Protein AF-A0A2P5DQV6-F1 (afdb_monomer_lite)

Radius of gyration: 98.95 Å; chains: 1; bounding box: 176×85×284 Å

Structure (mmCIF, N/CA/C/O backbone):
data_AF-A0A2P5DQV6-F1
#
_entry.id   AF-A0A2P5DQV6-F1
#
loop_
_atom_site.group_PDB
_atom_site.id
_atom_site.type_symbol
_atom_site.label_atom_id
_atom_site.label_alt_id
_atom_site.label_comp_id
_atom_site.label_asym_id
_atom_site.label_entity_id
_atom_site.label_seq_id
_atom_site.pdbx_PDB_ins_code
_atom_site.Cartn_x
_atom_site.Cartn_y
_atom_site.Cartn_z
_atom_site.occupancy
_atom_site.B_iso_or_equiv
_atom_site.auth_seq_id
_atom_site.auth_comp_id
_atom_site.auth_asym_id
_atom_site.auth_atom_id
_atom_site.pdbx_PDB_model_num
ATOM 1 N N . MET A 1 1 ? -81.898 -39.768 177.567 1.00 54.09 1 MET A N 1
ATOM 2 C CA . MET A 1 1 ? -80.831 -40.270 176.664 1.00 54.09 1 MET A CA 1
ATOM 3 C C . MET A 1 1 ? -81.339 -40.857 175.323 1.00 54.09 1 MET A C 1
ATOM 5 O O . MET A 1 1 ? -80.525 -41.416 174.602 1.00 54.09 1 MET A O 1
ATOM 9 N N . SER A 1 2 ? -82.621 -40.711 174.921 1.00 55.59 2 SER A N 1
ATOM 10 C CA . SER A 1 2 ? -83.154 -41.306 173.663 1.00 55.59 2 SER A CA 1
ATOM 11 C C . SER A 1 2 ? -83.380 -40.315 172.503 1.00 55.59 2 SER A C 1
ATOM 13 O O . SER A 1 2 ? -83.378 -40.727 171.351 1.00 55.59 2 SER A O 1
ATOM 15 N N . ALA A 1 3 ? -83.528 -39.011 172.768 1.00 55.94 3 ALA A N 1
ATOM 16 C CA . ALA A 1 3 ? -83.885 -38.017 171.741 1.00 55.94 3 ALA A CA 1
ATOM 17 C C . ALA A 1 3 ? -82.698 -37.491 170.901 1.00 55.94 3 ALA A C 1
ATOM 19 O O . ALA A 1 3 ? -82.895 -36.932 169.831 1.00 55.94 3 ALA A O 1
ATOM 20 N N . ILE A 1 4 ? -81.455 -37.688 171.355 1.00 58.31 4 ILE A N 1
ATOM 21 C CA . ILE A 1 4 ? -80.253 -37.166 170.673 1.00 58.31 4 ILE A CA 1
ATOM 22 C C . ILE A 1 4 ? -79.810 -38.090 169.520 1.00 58.31 4 ILE A C 1
ATOM 24 O O . ILE A 1 4 ? -79.169 -37.645 168.571 1.00 58.31 4 ILE A O 1
ATOM 28 N N . ARG A 1 5 ? -80.189 -39.377 169.554 1.00 57.66 5 ARG A N 1
ATOM 29 C CA . ARG A 1 5 ? -79.789 -40.366 168.539 1.00 57.66 5 ARG A CA 1
ATOM 30 C C . ARG A 1 5 ? -80.621 -40.291 167.246 1.00 57.66 5 ARG A C 1
ATOM 32 O O . ARG A 1 5 ? -80.075 -40.574 166.187 1.00 57.66 5 ARG A O 1
ATOM 39 N N . SER A 1 6 ? -81.890 -39.870 167.303 1.00 60.09 6 SER A N 1
ATOM 40 C CA . SER A 1 6 ? -82.750 -39.750 166.109 1.00 60.09 6 SER A CA 1
ATOM 41 C C . SER A 1 6 ? -82.387 -38.544 165.236 1.00 60.09 6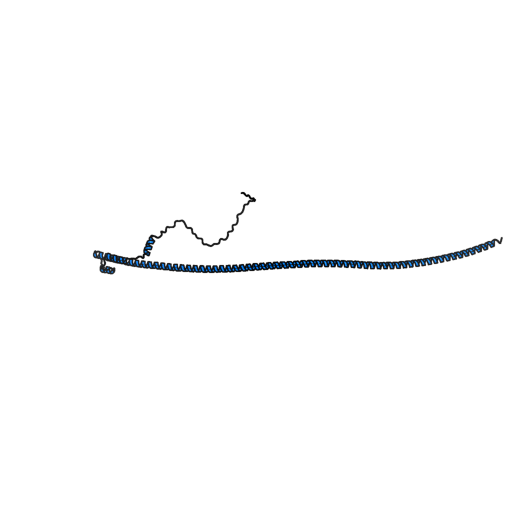 SER A C 1
ATOM 43 O O . SER A 1 6 ? -82.292 -38.677 164.021 1.00 60.09 6 SER A O 1
ATOM 45 N N . PHE A 1 7 ? -82.066 -37.398 165.847 1.00 61.44 7 PHE A N 1
ATOM 46 C CA . PHE A 1 7 ? -81.713 -36.170 165.121 1.00 61.44 7 PHE A CA 1
ATOM 47 C C . PHE A 1 7 ? -80.450 -36.322 164.254 1.00 61.44 7 PHE A C 1
ATOM 49 O O . 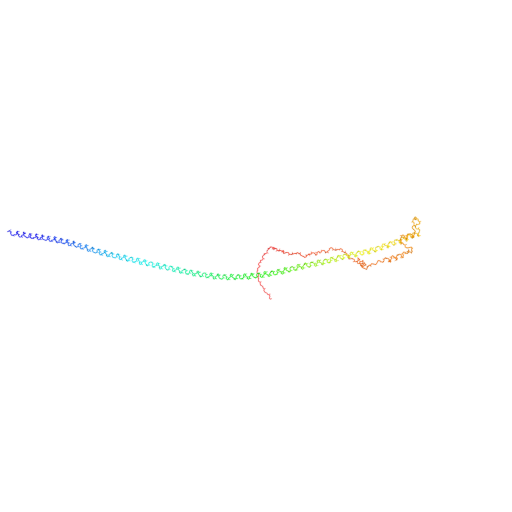PHE A 1 7 ? -80.350 -35.750 163.169 1.00 61.44 7 PHE A O 1
ATOM 56 N N . HIS A 1 8 ? -79.483 -37.127 164.707 1.00 60.88 8 HIS A N 1
ATOM 57 C CA . HIS A 1 8 ? -78.262 -37.386 163.943 1.00 60.88 8 HIS A CA 1
ATOM 58 C C . HIS A 1 8 ? -78.480 -38.330 162.751 1.00 60.88 8 HIS A C 1
ATOM 60 O O . HIS A 1 8 ? -77.802 -38.173 161.738 1.00 60.88 8 HIS A O 1
ATOM 66 N N . SER A 1 9 ? -79.428 -39.267 162.837 1.00 64.69 9 SER A N 1
ATOM 67 C CA . SER A 1 9 ? -79.711 -40.223 161.758 1.00 64.69 9 SER A CA 1
ATOM 68 C C . SER A 1 9 ? -80.375 -39.551 160.553 1.00 64.69 9 SER A C 1
ATOM 70 O O . SER A 1 9 ? -79.949 -39.765 159.418 1.00 64.69 9 SER A O 1
ATOM 72 N N . ASP A 1 10 ? -81.362 -38.684 160.789 1.00 65.56 10 ASP A N 1
ATOM 73 C CA . ASP A 1 10 ? -82.065 -37.979 159.707 1.00 65.56 10 ASP A CA 1
ATOM 74 C C . ASP A 1 10 ? -81.155 -36.969 158.997 1.00 65.56 10 ASP A C 1
ATOM 76 O O . ASP A 1 10 ? -81.182 -36.840 157.772 1.00 65.56 10 ASP A O 1
ATOM 80 N N . ARG A 1 11 ? -80.263 -36.310 159.749 1.00 69.88 11 ARG A N 1
ATOM 81 C CA . ARG A 1 11 ? -79.308 -35.347 159.187 1.00 69.88 11 ARG A CA 1
ATOM 82 C C . ARG A 1 11 ? -78.240 -36.003 158.310 1.00 69.88 11 ARG A C 1
ATOM 84 O O . ARG A 1 11 ? -77.847 -35.421 157.304 1.00 69.88 11 ARG A O 1
ATOM 91 N N . VAL A 1 12 ? -77.782 -37.207 158.657 1.00 71.31 12 VAL A N 1
ATOM 92 C CA . VAL A 1 12 ? -76.838 -37.967 157.817 1.00 71.31 12 VAL A CA 1
ATOM 93 C C . VAL A 1 12 ? -77.524 -38.473 156.547 1.00 71.31 12 VAL A C 1
ATOM 95 O O . VAL A 1 12 ? -76.935 -38.397 155.472 1.00 71.31 12 VAL A O 1
ATOM 98 N N . LYS A 1 13 ? -78.782 -38.920 156.638 1.00 71.00 13 LYS A N 1
ATOM 99 C CA . LYS A 1 13 ? -79.544 -39.381 155.471 1.00 71.00 13 LYS A CA 1
ATOM 100 C C . LYS A 1 13 ? -79.795 -38.255 154.459 1.00 71.00 13 LYS A C 1
ATOM 102 O O . LYS A 1 13 ? -79.533 -38.447 153.275 1.00 71.00 13 LYS A O 1
ATOM 107 N N . GLY A 1 14 ? -80.186 -37.068 154.933 1.00 70.00 14 GLY A N 1
ATOM 108 C CA . GLY A 1 14 ? -80.365 -35.890 154.075 1.00 70.00 14 GLY A CA 1
ATOM 109 C C . GLY A 1 14 ? -79.073 -35.441 153.381 1.00 70.00 14 GLY A C 1
ATOM 110 O O . GLY A 1 14 ? -79.096 -35.099 152.202 1.00 70.00 14 GLY A O 1
ATOM 111 N N . LEU A 1 15 ? -77.926 -35.524 154.067 1.00 74.31 15 LEU A N 1
ATOM 112 C CA . LEU A 1 15 ? -76.625 -35.212 153.461 1.00 74.31 15 LEU A CA 1
ATOM 113 C C . LEU A 1 15 ? -76.217 -36.218 152.373 1.00 74.31 15 LEU A C 1
ATOM 115 O O . LEU A 1 15 ? -75.593 -35.816 151.397 1.00 74.31 15 LEU A O 1
ATOM 119 N N . ILE A 1 16 ? -76.569 -37.501 152.508 1.00 73.94 16 ILE A N 1
ATOM 120 C CA . ILE A 1 16 ? -76.280 -38.529 151.493 1.00 73.94 16 ILE A CA 1
ATOM 121 C C . ILE A 1 16 ? -77.154 -38.337 150.248 1.00 73.94 16 ILE A C 1
ATOM 123 O O . ILE A 1 16 ? -76.653 -38.440 149.130 1.00 73.94 16 ILE A O 1
ATOM 127 N N . GLU A 1 17 ? -78.441 -38.029 150.415 1.00 74.12 17 GLU A N 1
ATOM 128 C CA . GLU A 1 17 ? -79.334 -37.720 149.290 1.00 74.12 17 GLU A CA 1
ATOM 129 C C . GLU A 1 17 ? -78.901 -36.441 148.562 1.00 74.12 17 GLU A C 1
ATOM 131 O O . GLU A 1 17 ? -78.857 -36.419 147.329 1.00 74.12 17 GLU A O 1
ATOM 136 N N . GLU A 1 18 ? -78.480 -35.408 149.299 1.00 75.12 18 GLU A N 1
ATOM 137 C CA . GLU A 1 18 ? -77.922 -34.196 148.701 1.00 75.12 18 GLU A CA 1
ATOM 138 C C . GLU A 1 18 ? -76.610 -34.483 147.958 1.00 75.12 18 GLU A C 1
ATOM 140 O O . GLU A 1 18 ? -76.450 -34.041 146.818 1.00 75.12 18 GLU A O 1
ATOM 145 N N . LEU A 1 19 ? -75.704 -35.280 148.538 1.00 78.62 19 LEU A N 1
ATOM 146 C CA . LEU A 1 19 ? -74.470 -35.693 147.869 1.00 78.62 19 LEU A CA 1
ATOM 147 C C . LEU A 1 19 ? -74.774 -36.456 146.572 1.00 78.62 19 LEU A C 1
ATOM 149 O O . LEU A 1 19 ? -74.238 -36.105 145.529 1.00 78.62 19 LEU A O 1
ATOM 153 N N . ASN A 1 20 ? -75.690 -37.428 146.603 1.00 75.94 20 ASN A N 1
ATOM 154 C CA . ASN A 1 20 ? -76.076 -38.214 145.428 1.00 75.94 20 ASN A CA 1
ATOM 155 C C . ASN A 1 20 ? -76.735 -37.353 144.340 1.00 75.94 20 ASN A C 1
ATOM 157 O O . ASN A 1 20 ? -76.445 -37.533 143.157 1.00 75.94 20 ASN A O 1
ATOM 161 N N . SER A 1 21 ? -77.571 -36.378 144.714 1.00 78.06 21 SER A N 1
ATOM 162 C CA . SER A 1 21 ? -78.153 -35.428 143.756 1.00 78.06 21 SER A CA 1
ATOM 163 C C . SER A 1 21 ? -77.096 -34.527 143.109 1.00 78.06 21 SER A C 1
ATOM 165 O O . SER A 1 21 ? -77.147 -34.295 141.900 1.00 78.06 21 SER A O 1
ATOM 167 N N . ARG A 1 22 ? -76.098 -34.074 143.884 1.00 78.00 22 ARG A N 1
ATOM 168 C CA . ARG A 1 22 ? -74.971 -33.276 143.384 1.00 78.00 22 ARG A CA 1
ATOM 169 C C . ARG A 1 22 ? -74.052 -34.102 142.489 1.00 78.00 22 ARG A C 1
ATOM 171 O O . ARG A 1 22 ? -73.613 -33.585 141.468 1.00 78.00 22 ARG A O 1
ATOM 178 N N . THR A 1 23 ? -73.824 -35.374 142.808 1.00 79.50 23 THR A N 1
ATOM 179 C CA . THR A 1 23 ? -73.056 -36.301 141.961 1.00 79.50 23 THR A CA 1
ATOM 180 C C . THR A 1 23 ? -73.773 -36.556 140.633 1.00 79.50 23 THR A C 1
ATOM 182 O O . THR A 1 23 ? -73.178 -36.377 139.576 1.00 79.50 23 THR A O 1
ATOM 185 N N . ALA A 1 24 ? -75.079 -36.844 140.658 1.00 77.56 24 ALA A N 1
ATOM 186 C CA . ALA A 1 24 ? -75.877 -37.041 139.444 1.00 77.56 24 ALA A CA 1
ATOM 187 C C . ALA A 1 24 ? -76.032 -35.759 138.598 1.00 77.56 24 ALA A C 1
ATOM 189 O O . ALA A 1 24 ? -76.254 -35.830 137.386 1.00 77.56 24 ALA A O 1
ATOM 190 N N . LEU A 1 25 ? -75.959 -34.576 139.220 1.00 80.81 25 LEU A N 1
ATOM 191 C CA . LEU A 1 25 ? -75.904 -33.291 138.519 1.00 80.81 25 LEU A CA 1
ATOM 192 C C . LEU A 1 25 ? -74.520 -33.060 137.901 1.00 80.81 25 LEU A C 1
ATOM 194 O O . LEU A 1 25 ? -74.440 -32.640 136.753 1.00 80.81 25 LEU A O 1
ATOM 198 N N . ALA A 1 26 ? -73.441 -33.366 138.626 1.00 80.25 26 ALA A N 1
ATOM 199 C CA . ALA A 1 26 ? -72.076 -33.248 138.128 1.00 80.25 26 ALA A CA 1
ATOM 200 C C . ALA A 1 26 ? -71.823 -34.174 136.928 1.00 80.25 26 ALA A C 1
ATOM 202 O O . ALA A 1 26 ? -71.274 -33.720 135.929 1.00 80.25 26 ALA A O 1
ATOM 203 N N . GLU A 1 27 ? -72.287 -35.426 136.963 1.00 80.38 27 GLU A N 1
ATOM 204 C CA . GLU A 1 27 ? -72.205 -36.354 135.822 1.00 80.38 27 GLU A CA 1
ATOM 205 C C . GLU A 1 27 ? -72.976 -35.837 134.600 1.00 80.38 27 GLU A C 1
ATOM 207 O O . GLU A 1 27 ? -72.440 -35.840 133.491 1.00 80.38 27 GLU A O 1
ATOM 212 N N . ARG A 1 28 ? -74.187 -35.294 134.796 1.00 79.81 28 ARG A N 1
ATOM 213 C CA . ARG A 1 28 ? -74.960 -34.646 133.722 1.00 79.81 28 ARG A CA 1
ATOM 214 C C . ARG A 1 28 ? -74.260 -33.411 133.156 1.00 79.81 28 ARG A C 1
ATOM 216 O O . ARG A 1 28 ? -74.211 -33.255 131.941 1.00 79.81 28 ARG A O 1
ATOM 223 N N . CYS A 1 29 ? -73.676 -32.566 134.005 1.00 80.38 29 CYS A N 1
ATOM 224 C CA . CYS A 1 29 ? -72.883 -31.418 133.561 1.00 80.38 29 CYS A CA 1
ATOM 225 C C . CYS A 1 29 ? -71.623 -31.852 132.797 1.00 80.38 29 CYS A C 1
ATOM 227 O O . CYS A 1 29 ? -71.242 -31.207 131.826 1.00 80.38 29 CYS A O 1
ATOM 229 N N . THR A 1 30 ? -70.991 -32.957 133.199 1.00 81.75 30 THR A N 1
ATOM 230 C CA . THR A 1 30 ? -69.789 -33.489 132.538 1.00 81.75 30 THR A CA 1
ATOM 231 C C . THR A 1 30 ? -70.127 -34.073 131.166 1.00 81.75 30 THR A C 1
ATOM 233 O O . THR A 1 30 ? -69.412 -33.812 130.202 1.00 81.75 30 THR A O 1
ATOM 236 N N . ALA A 1 31 ? -71.247 -34.797 131.054 1.00 82.44 31 ALA A N 1
ATOM 237 C CA . ALA A 1 31 ? -71.763 -35.303 129.783 1.00 82.44 31 ALA A CA 1
ATOM 238 C C . ALA A 1 31 ? -72.147 -34.159 128.826 1.00 82.44 31 ALA A C 1
ATOM 240 O O . ALA A 1 31 ? -71.716 -34.163 127.677 1.00 82.44 31 ALA A O 1
ATOM 241 N N . ALA A 1 32 ? -72.852 -33.134 129.319 1.00 81.56 32 ALA A N 1
ATOM 242 C CA . ALA A 1 32 ? -73.216 -31.956 128.527 1.00 81.56 32 ALA A CA 1
ATOM 243 C C . ALA A 1 32 ? -71.987 -31.149 128.061 1.00 81.56 32 ALA A C 1
ATOM 245 O O . ALA A 1 32 ? -71.959 -30.645 126.942 1.00 81.56 32 ALA A O 1
ATOM 246 N N . LEU A 1 33 ? -70.939 -31.047 128.890 1.00 83.12 33 LEU A N 1
ATOM 247 C CA . LEU A 1 33 ? -69.675 -30.419 128.491 1.00 83.12 33 LEU A CA 1
ATOM 248 C C . LEU A 1 33 ? -68.910 -31.245 127.449 1.00 83.12 33 LEU A C 1
ATOM 250 O O . LEU A 1 33 ? -68.271 -30.660 126.578 1.00 83.12 33 LEU A O 1
ATOM 254 N N . ALA A 1 34 ? -68.955 -32.578 127.522 1.00 84.62 34 ALA A N 1
ATOM 255 C CA . ALA A 1 34 ? -68.351 -33.447 126.513 1.00 84.62 34 ALA A CA 1
ATOM 256 C C . ALA A 1 34 ? -69.081 -33.344 125.161 1.00 84.62 34 ALA A C 1
ATOM 258 O O . ALA A 1 34 ? -68.425 -33.278 124.123 1.00 84.62 34 ALA A O 1
ATOM 259 N N . GLU A 1 35 ? -70.412 -33.254 125.181 1.00 84.25 35 GLU A N 1
ATOM 260 C CA . GLU A 1 35 ? -71.251 -33.037 123.996 1.00 84.25 35 GLU A CA 1
ATOM 261 C C . GLU A 1 35 ? -70.987 -31.662 123.363 1.00 84.25 35 GLU A C 1
ATOM 263 O O . GLU A 1 35 ? -70.659 -31.587 122.182 1.00 84.25 35 GLU A O 1
ATOM 268 N N . LEU A 1 36 ? -70.960 -30.586 124.161 1.00 86.12 36 LEU A N 1
ATOM 269 C CA . LEU A 1 36 ? -70.618 -29.240 123.679 1.00 86.12 36 LEU A CA 1
ATOM 270 C C . LEU A 1 36 ? -69.208 -29.178 123.068 1.00 86.12 36 LEU A C 1
ATOM 272 O O . LEU A 1 36 ? -68.967 -28.449 122.108 1.00 86.12 36 LEU A O 1
ATOM 276 N N . ARG A 1 37 ? -68.258 -29.939 123.625 1.00 88.00 37 ARG A N 1
ATOM 277 C CA . ARG A 1 37 ? -66.890 -30.029 123.102 1.00 88.00 37 ARG A CA 1
ATOM 278 C C . ARG A 1 37 ? -66.852 -30.762 121.759 1.00 88.00 37 ARG A C 1
ATOM 280 O O . ARG A 1 37 ? -66.190 -30.283 120.847 1.00 88.00 37 ARG A O 1
ATOM 287 N N . SER A 1 38 ? -67.614 -31.849 121.625 1.00 87.31 38 SER A N 1
ATOM 288 C CA . SER A 1 38 ? -67.800 -32.569 120.359 1.00 87.31 38 SER A CA 1
ATOM 289 C C . SER A 1 38 ? -68.440 -31.684 119.284 1.00 87.31 38 SER A C 1
ATOM 291 O O . SER A 1 38 ? -67.954 -31.647 118.154 1.00 87.31 38 SER A O 1
ATOM 293 N N . ASP A 1 39 ? -69.481 -30.923 119.629 1.00 87.12 39 ASP A N 1
ATOM 294 C CA . ASP A 1 39 ? -70.137 -29.987 118.707 1.00 87.12 39 ASP A CA 1
ATOM 295 C C . ASP A 1 39 ? -69.199 -28.852 118.277 1.00 87.12 39 ASP A C 1
ATOM 297 O O . ASP A 1 39 ? -69.183 -28.454 117.110 1.00 87.12 39 ASP A O 1
ATOM 301 N N . PHE A 1 40 ? -68.372 -28.348 119.198 1.00 89.00 40 PHE A N 1
ATOM 302 C CA . PHE A 1 40 ? -67.375 -27.325 118.887 1.00 89.00 40 PHE A CA 1
ATOM 303 C C . PHE A 1 40 ? -66.271 -27.854 117.960 1.00 89.00 40 PHE A C 1
ATOM 305 O O . PHE A 1 40 ? -65.859 -27.150 117.037 1.00 89.00 40 PHE A O 1
ATOM 312 N N . ASP A 1 41 ? -65.816 -29.091 118.168 1.00 88.25 41 ASP A N 1
ATOM 313 C CA . ASP A 1 41 ? -64.835 -29.744 117.296 1.00 88.25 41 ASP A CA 1
ATOM 314 C C . ASP A 1 41 ? -65.424 -30.030 115.900 1.00 88.25 41 ASP A C 1
ATOM 316 O O . ASP A 1 41 ? -64.745 -29.813 114.892 1.00 88.25 41 ASP A O 1
ATOM 320 N N . LEU A 1 42 ? -66.706 -30.412 115.813 1.00 88.75 42 LEU A N 1
ATOM 321 C CA . LEU A 1 42 ? -67.430 -30.556 114.544 1.00 88.75 42 LEU A CA 1
ATOM 322 C C . LEU A 1 42 ? -67.535 -29.213 113.803 1.00 88.75 42 LEU A C 1
ATOM 324 O O . LEU A 1 42 ? -67.236 -29.139 112.610 1.00 88.75 42 LEU A O 1
ATOM 328 N N . TYR A 1 43 ? -67.923 -28.142 114.505 1.00 88.94 43 TYR A N 1
ATOM 329 C CA . TYR A 1 43 ? -68.011 -26.796 113.934 1.00 88.94 43 TYR A CA 1
ATOM 330 C C . TYR A 1 43 ? -66.643 -26.296 113.455 1.00 88.94 43 TYR A C 1
ATOM 332 O O . TYR A 1 43 ? -66.533 -25.777 112.344 1.00 88.94 43 TYR A O 1
ATOM 340 N N . ARG A 1 44 ? -65.583 -26.504 114.250 1.00 89.38 44 ARG A N 1
ATOM 341 C CA . ARG A 1 44 ? -64.206 -26.176 113.858 1.00 89.38 44 ARG A CA 1
ATOM 342 C C . ARG A 1 44 ? -63.800 -26.922 112.587 1.00 89.38 44 ARG A C 1
ATOM 344 O O . ARG A 1 44 ? -63.300 -26.282 111.669 1.00 89.38 44 ARG A O 1
ATOM 351 N N . GLY A 1 45 ? -64.053 -28.229 112.506 1.00 89.00 45 GLY A N 1
ATOM 352 C CA . GLY A 1 45 ? -63.728 -29.023 111.318 1.00 89.00 45 GLY A CA 1
ATOM 353 C C . GLY A 1 45 ? -64.492 -28.574 110.066 1.00 89.00 45 GLY A C 1
ATOM 354 O O . GLY A 1 45 ? -63.933 -28.547 108.969 1.00 89.00 45 GLY A O 1
ATOM 355 N N . LEU A 1 46 ? -65.754 -28.166 110.219 1.00 90.06 46 LEU A N 1
ATOM 356 C CA . LEU A 1 46 ? -66.580 -27.674 109.114 1.00 90.06 46 LEU A CA 1
ATOM 357 C C . LEU A 1 46 ? -66.118 -26.292 108.625 1.00 90.06 46 LEU A C 1
ATOM 359 O O . LEU A 1 46 ? -66.075 -26.047 107.416 1.00 90.06 46 LEU A O 1
ATOM 363 N N . GLU A 1 47 ? -65.711 -25.415 109.543 1.00 89.25 47 GLU A N 1
ATOM 364 C CA . GLU A 1 47 ? -65.179 -24.098 109.197 1.00 89.25 47 GLU A CA 1
ATOM 365 C C . GLU A 1 47 ? -63.770 -24.186 108.590 1.00 89.25 47 GLU A C 1
ATOM 367 O O . GLU A 1 47 ? -63.496 -23.539 107.580 1.00 89.25 47 GLU A O 1
ATOM 372 N N . GLU A 1 48 ? -62.906 -25.068 109.100 1.00 89.25 48 GLU A N 1
ATOM 373 C CA . GLU A 1 48 ? -61.617 -25.394 108.474 1.00 89.25 48 GLU A CA 1
ATOM 374 C C . GLU A 1 48 ? -61.798 -25.939 107.050 1.00 89.25 48 GLU A C 1
ATOM 376 O O . GLU A 1 48 ? -61.049 -25.556 106.145 1.00 89.25 48 GLU A O 1
ATOM 381 N N . ALA A 1 49 ? -62.818 -26.770 106.809 1.00 89.88 49 ALA A N 1
ATOM 382 C CA . ALA A 1 49 ? -63.148 -27.265 105.474 1.00 89.88 49 ALA A CA 1
ATOM 383 C C . ALA A 1 49 ? -63.675 -26.156 104.546 1.00 89.88 49 ALA A C 1
ATOM 385 O O . ALA A 1 49 ? -63.266 -26.097 103.383 1.00 89.88 49 ALA A O 1
ATOM 386 N N . ARG A 1 50 ? -64.529 -25.239 105.037 1.00 91.12 50 ARG A N 1
ATOM 387 C CA . ARG A 1 50 ? -64.977 -24.064 104.260 1.00 91.12 50 ARG A CA 1
ATOM 388 C C . ARG A 1 50 ? -63.812 -23.165 103.882 1.00 91.12 50 ARG A C 1
ATOM 390 O O . ARG A 1 50 ? -63.701 -22.796 102.715 1.00 91.12 50 ARG A O 1
ATOM 397 N N . VAL A 1 51 ? -62.944 -22.834 104.838 1.00 90.62 51 VAL A N 1
ATOM 398 C CA . VAL A 1 51 ? -61.763 -21.997 104.593 1.00 90.62 51 VAL A CA 1
ATOM 399 C C . VAL A 1 51 ? -60.813 -22.699 103.625 1.00 90.62 51 VAL A C 1
ATOM 401 O O . VAL A 1 51 ? -60.397 -22.089 102.644 1.00 90.62 51 VAL A O 1
ATOM 404 N N . SER A 1 52 ? -60.540 -23.992 103.817 1.00 90.94 52 SER A N 1
ATOM 405 C CA . SER A 1 52 ? -59.688 -24.774 102.910 1.00 90.94 52 SER A CA 1
ATOM 406 C C . SER A 1 52 ? -60.259 -24.841 101.492 1.00 90.94 52 SER A C 1
ATOM 408 O O . SER A 1 52 ? -59.523 -24.675 100.523 1.00 90.94 52 SER A O 1
ATOM 410 N N . SER A 1 53 ? -61.576 -25.020 101.352 1.00 91.06 53 SER A N 1
ATOM 411 C CA . SER A 1 53 ? -62.267 -25.013 100.058 1.00 91.06 53 SER A CA 1
ATOM 412 C C . SER A 1 53 ? -62.216 -23.637 99.387 1.00 91.06 53 SER A C 1
ATOM 414 O O . SER A 1 53 ? -61.891 -23.547 98.203 1.00 91.06 53 SER A O 1
ATOM 416 N N . ALA A 1 54 ? -62.463 -22.559 100.137 1.00 91.44 54 ALA A N 1
ATOM 417 C CA . ALA A 1 54 ? -62.386 -21.193 99.628 1.00 91.44 54 ALA A CA 1
ATOM 418 C C . ALA A 1 54 ? -60.960 -20.827 99.185 1.00 91.44 54 ALA A C 1
ATOM 420 O O . ALA A 1 54 ? -60.782 -20.238 98.119 1.00 91.44 54 ALA A O 1
ATOM 421 N N . VAL A 1 55 ? -59.943 -21.229 99.955 1.00 91.94 55 VAL A N 1
ATOM 422 C CA . VAL A 1 55 ? -58.525 -21.040 99.612 1.00 91.94 55 VAL A CA 1
ATOM 423 C C . VAL A 1 55 ? -58.148 -21.855 98.376 1.00 91.94 55 VAL A C 1
ATOM 425 O O . VAL A 1 55 ? -57.518 -21.315 97.471 1.00 91.94 55 VAL A O 1
ATOM 428 N N . ALA A 1 56 ? -58.570 -23.120 98.283 1.00 91.06 56 ALA A N 1
ATOM 429 C CA . ALA A 1 56 ? -58.326 -23.951 97.105 1.00 91.06 56 ALA A CA 1
ATOM 430 C C . ALA A 1 56 ? -58.984 -23.365 95.846 1.00 91.06 56 ALA A C 1
ATOM 432 O O . ALA A 1 56 ? -58.357 -23.317 94.788 1.00 91.06 56 ALA A O 1
ATOM 433 N N . HIS A 1 57 ? -60.217 -22.861 95.961 1.00 92.38 57 HIS A N 1
ATOM 434 C CA . HIS A 1 57 ? -60.908 -22.193 94.862 1.00 92.38 57 HIS A CA 1
ATOM 435 C C . HIS A 1 57 ? -60.197 -20.894 94.453 1.00 92.38 57 HIS A C 1
ATOM 437 O O . HIS A 1 57 ? -59.943 -20.687 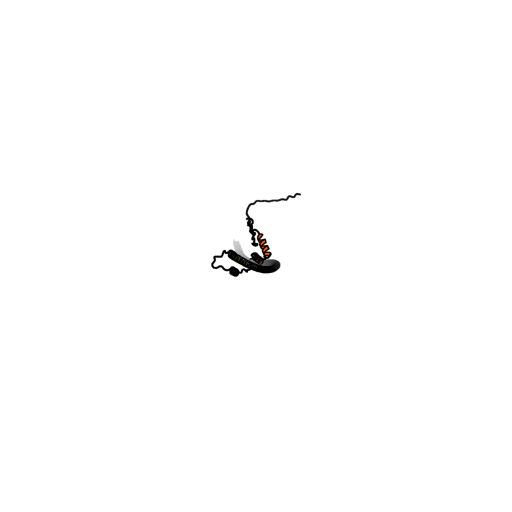93.269 1.00 92.38 57 HIS A O 1
ATOM 443 N N . ALA A 1 58 ? -59.815 -20.041 95.410 1.00 91.19 58 ALA A N 1
ATOM 444 C CA . ALA A 1 58 ? -59.078 -18.807 95.134 1.00 91.19 58 ALA A CA 1
ATOM 445 C C . ALA A 1 58 ? -57.720 -19.081 94.463 1.00 91.19 58 ALA A C 1
ATOM 447 O O . ALA A 1 58 ? -57.390 -18.441 93.466 1.00 91.19 58 ALA A O 1
ATOM 448 N N . LEU A 1 59 ? -56.974 -20.079 94.949 1.00 93.06 59 LEU A N 1
ATOM 449 C CA . LEU A 1 59 ? -55.727 -20.531 94.328 1.00 93.06 59 LEU A CA 1
ATOM 450 C C . LEU A 1 59 ? -55.956 -21.078 92.918 1.00 93.06 59 LEU A C 1
ATOM 452 O O . LEU A 1 59 ? -55.171 -20.780 92.024 1.00 93.06 59 LEU A O 1
ATOM 456 N N . SER A 1 60 ? -57.027 -21.844 92.690 1.00 92.06 60 SER A N 1
ATOM 457 C CA . SER A 1 60 ? -57.366 -22.353 91.357 1.00 92.06 60 SER A CA 1
ATOM 458 C C . SER A 1 60 ? -57.697 -21.223 90.380 1.00 92.06 60 SER A C 1
ATOM 460 O O . SER A 1 60 ? -57.277 -21.278 89.226 1.00 92.06 60 SER A O 1
ATOM 462 N N . VAL A 1 61 ? -58.432 -20.200 90.826 1.00 93.00 61 VAL A N 1
ATOM 463 C CA . VAL A 1 61 ? -58.785 -19.034 90.002 1.00 93.00 61 VAL A CA 1
ATOM 464 C C . VAL A 1 61 ? -57.551 -18.196 89.678 1.00 93.00 61 VAL A C 1
ATOM 466 O O . VAL A 1 61 ? -57.343 -17.856 88.516 1.00 93.00 61 VAL A O 1
ATOM 469 N N . GLU A 1 62 ? -56.696 -17.902 90.660 1.00 90.50 62 GLU A N 1
ATOM 470 C CA . GLU A 1 62 ? -55.448 -17.171 90.402 1.00 90.50 62 GLU A CA 1
ATOM 471 C C . GLU A 1 62 ? -54.462 -17.985 89.553 1.00 90.50 62 GLU A C 1
ATOM 473 O O . GLU A 1 62 ? -53.777 -17.431 88.690 1.00 90.50 62 GLU A O 1
ATOM 478 N N . LYS A 1 63 ? -54.436 -19.315 89.694 1.00 92.81 63 LYS A N 1
ATOM 479 C CA . LYS A 1 63 ? -53.660 -20.184 88.802 1.00 92.81 63 LYS A CA 1
ATOM 480 C C . LYS A 1 63 ? -54.167 -20.101 87.358 1.00 92.81 63 LYS A C 1
ATOM 482 O O . LYS A 1 63 ? -53.376 -19.848 86.459 1.00 92.81 63 LYS A O 1
ATOM 487 N N . ALA A 1 64 ? -55.475 -20.213 87.135 1.00 92.31 64 ALA A N 1
ATOM 488 C CA . ALA A 1 64 ? -56.055 -20.058 85.800 1.00 92.31 64 ALA A CA 1
ATOM 489 C C . ALA A 1 64 ? -55.793 -18.657 85.213 1.00 92.31 64 ALA A C 1
ATOM 491 O O . ALA A 1 64 ? -55.454 -18.525 84.038 1.00 92.31 64 ALA A O 1
ATOM 492 N N . ARG A 1 65 ? -55.885 -17.602 86.034 1.00 93.56 65 ARG A N 1
ATOM 493 C CA . ARG A 1 65 ? -55.617 -16.220 85.614 1.00 93.56 65 ARG A CA 1
ATOM 494 C C . ARG A 1 65 ? -54.145 -15.991 85.266 1.00 93.56 65 ARG A C 1
ATOM 496 O O . ARG A 1 65 ? -53.852 -15.315 84.282 1.00 93.56 65 ARG A O 1
ATOM 503 N N . SER A 1 66 ? -53.220 -16.546 86.046 1.00 88.50 66 SER A N 1
ATOM 504 C CA . SER A 1 66 ? -51.780 -16.465 85.765 1.00 88.50 66 SER A CA 1
ATOM 505 C C . SER A 1 66 ? -51.384 -17.277 84.530 1.00 88.50 66 SER A C 1
ATOM 507 O O . SER A 1 66 ? -50.593 -16.786 83.728 1.00 88.50 66 SER A O 1
ATOM 509 N N . GLU A 1 67 ? -51.989 -18.446 84.304 1.00 93.25 67 GLU A N 1
ATOM 510 C CA . GLU A 1 67 ? -51.839 -19.216 83.060 1.00 93.25 67 GLU A CA 1
ATOM 511 C C . GLU A 1 67 ? -52.384 -18.443 81.843 1.00 93.25 67 GLU A C 1
ATOM 513 O O . GLU A 1 67 ? -51.724 -18.379 80.804 1.00 93.25 67 GLU A O 1
ATOM 518 N N . GLU A 1 68 ? -53.541 -17.782 81.971 1.00 93.12 68 GLU A N 1
ATOM 519 C CA . GLU A 1 68 ? -54.110 -16.941 80.909 1.00 93.12 68 GLU A CA 1
ATOM 520 C C . GLU A 1 68 ? -53.215 -15.732 80.589 1.00 93.12 68 GLU A C 1
ATOM 522 O O . GLU A 1 68 ? -52.981 -15.419 79.417 1.00 93.12 68 GLU A O 1
ATOM 527 N N . LEU A 1 69 ? -52.685 -15.054 81.614 1.00 93.50 69 LEU A N 1
ATOM 528 C CA . LEU A 1 69 ? -51.748 -13.942 81.440 1.00 93.50 69 LEU A CA 1
ATOM 529 C C . LEU A 1 69 ? -50.431 -14.405 80.810 1.00 93.50 69 LEU A C 1
ATOM 531 O O . LEU A 1 69 ? -49.942 -13.737 79.901 1.00 93.50 69 LEU A O 1
ATOM 535 N N . ALA A 1 70 ? -49.896 -15.558 81.221 1.00 93.06 70 ALA A N 1
ATOM 536 C CA . ALA A 1 70 ? -48.706 -16.149 80.615 1.00 93.06 70 ALA A CA 1
ATOM 537 C C . ALA A 1 70 ? -48.936 -16.483 79.131 1.00 93.06 70 ALA A C 1
ATOM 539 O O . ALA A 1 70 ? -48.094 -16.169 78.293 1.00 93.06 70 ALA A O 1
ATOM 540 N N . ALA A 1 71 ? -50.102 -17.036 78.777 1.00 92.38 71 ALA A N 1
ATOM 541 C CA . ALA A 1 71 ? -50.457 -17.316 77.386 1.00 92.38 71 ALA A CA 1
ATOM 542 C C . ALA A 1 71 ? -50.617 -16.035 76.545 1.00 92.38 71 ALA A C 1
ATOM 544 O O . ALA A 1 71 ? -50.178 -15.993 75.394 1.00 92.38 71 ALA A O 1
ATOM 545 N N . LYS A 1 72 ? -51.221 -14.976 77.104 1.00 93.62 72 LYS A N 1
ATOM 546 C CA . LYS A 1 72 ? -51.335 -13.661 76.446 1.00 93.62 72 LYS A CA 1
ATOM 547 C C . LYS A 1 72 ? -49.970 -13.004 76.243 1.00 93.62 72 LYS A C 1
ATOM 549 O O . LYS A 1 72 ? -49.726 -12.459 75.169 1.00 93.62 72 LYS A O 1
ATOM 554 N N . LEU A 1 73 ? -49.085 -13.088 77.236 1.00 94.44 73 LEU A N 1
ATOM 555 C CA . LEU A 1 73 ? -47.727 -12.553 77.157 1.00 94.44 73 LEU A CA 1
ATOM 556 C C . LEU A 1 73 ? -46.896 -13.308 76.111 1.00 94.44 73 LEU A C 1
ATOM 558 O O . LEU A 1 73 ? -46.328 -12.672 75.232 1.00 94.44 73 LEU A O 1
ATOM 562 N N . ALA A 1 74 ? -46.932 -14.645 76.117 1.00 93.00 74 ALA A N 1
ATOM 563 C CA . ALA A 1 74 ? -46.250 -15.472 75.120 1.00 93.00 74 ALA A CA 1
ATOM 564 C C . ALA A 1 74 ? -46.732 -15.185 73.686 1.00 93.00 74 ALA A C 1
ATOM 566 O O . ALA A 1 74 ? -45.921 -15.112 72.765 1.00 93.00 74 ALA A O 1
ATOM 567 N N . ARG A 1 75 ? -48.044 -14.976 73.484 1.00 93.12 75 ARG A N 1
ATOM 568 C CA . ARG A 1 75 ? -48.589 -14.550 72.181 1.00 93.12 75 ARG A CA 1
ATOM 569 C C . ARG A 1 75 ? -48.082 -13.168 71.775 1.00 93.12 75 ARG A C 1
ATOM 571 O O . ARG A 1 75 ? -47.584 -13.016 70.671 1.00 93.12 75 ARG A O 1
ATOM 578 N N . SER A 1 76 ? -48.147 -12.191 72.678 1.00 92.00 76 SER A N 1
ATOM 579 C CA . SER A 1 76 ? -47.640 -10.834 72.438 1.00 92.00 76 SER A CA 1
ATOM 580 C C . SER A 1 76 ? -46.142 -10.819 72.106 1.00 92.00 76 SER A C 1
ATOM 582 O O . SER A 1 76 ? -45.708 -10.070 71.235 1.00 92.00 76 SER A O 1
ATOM 584 N N . GLU A 1 77 ? -45.329 -11.618 72.797 1.00 93.00 77 GLU A N 1
ATOM 585 C CA . GLU A 1 77 ? -43.894 -11.743 72.519 1.00 93.00 77 GLU A CA 1
ATOM 586 C C . GLU A 1 77 ? -43.634 -12.393 71.159 1.00 93.00 77 GLU A C 1
ATOM 588 O O . GLU A 1 77 ? -42.791 -11.901 70.411 1.00 93.00 77 GLU A O 1
ATOM 593 N N . ALA A 1 78 ? -44.389 -13.438 70.804 1.00 92.69 78 ALA A N 1
ATOM 594 C CA . ALA A 1 78 ? -44.311 -14.062 69.486 1.00 92.69 78 ALA A CA 1
ATOM 595 C C . ALA A 1 78 ? -44.710 -13.087 68.363 1.00 92.69 78 ALA A C 1
ATOM 597 O O . ALA A 1 78 ? -43.995 -12.982 67.367 1.00 92.69 78 ALA A O 1
ATOM 598 N N . ASP A 1 79 ? -45.790 -12.322 68.543 1.00 94.50 79 ASP A N 1
ATOM 599 C CA . ASP A 1 79 ? -46.258 -11.329 67.569 1.00 94.50 79 ASP A CA 1
ATOM 600 C C . ASP A 1 79 ? -45.252 -10.177 67.399 1.00 94.50 79 ASP A C 1
ATOM 602 O O . ASP A 1 79 ? -44.980 -9.749 66.272 1.00 94.50 79 ASP A O 1
ATOM 606 N N . ASN A 1 80 ? -44.651 -9.705 68.500 1.00 92.69 80 ASN A N 1
ATOM 607 C CA . ASN A 1 80 ? -43.592 -8.692 68.474 1.00 92.69 80 ASN A CA 1
ATOM 608 C C . ASN A 1 80 ? -42.307 -9.218 67.821 1.00 92.69 80 ASN A C 1
ATOM 610 O O . ASN A 1 80 ? -41.669 -8.492 67.055 1.00 92.69 80 ASN A O 1
ATOM 614 N N . ALA A 1 81 ? -41.923 -10.470 68.091 1.00 93.19 81 ALA A N 1
ATOM 615 C CA . ALA A 1 81 ? -40.775 -11.109 67.454 1.00 93.19 81 ALA A CA 1
ATOM 616 C C . ALA A 1 81 ? -40.994 -11.245 65.940 1.00 93.19 81 ALA A C 1
ATOM 618 O O . ALA A 1 81 ? -40.123 -10.849 65.166 1.00 93.19 81 ALA A O 1
ATOM 619 N N . ALA A 1 82 ? -42.180 -11.696 65.522 1.00 93.00 82 ALA A N 1
ATOM 620 C CA . ALA A 1 82 ? -42.557 -11.793 64.115 1.00 93.00 82 ALA A CA 1
ATOM 621 C C . ALA A 1 82 ? -42.557 -10.420 63.420 1.00 93.00 82 ALA A C 1
ATOM 623 O O . ALA A 1 82 ? -42.017 -10.289 62.322 1.00 93.00 82 ALA A O 1
ATOM 624 N N . HIS A 1 83 ? -43.092 -9.373 64.064 1.00 93.00 83 HIS A N 1
ATOM 625 C CA . HIS A 1 83 ? -43.049 -8.005 63.528 1.00 93.00 83 HIS A CA 1
ATOM 626 C C . HIS A 1 83 ? -41.618 -7.475 63.389 1.00 93.00 83 HIS A C 1
ATOM 628 O O . HIS A 1 83 ? -41.273 -6.884 62.365 1.00 93.00 83 HIS A O 1
ATOM 634 N N . SER A 1 84 ? -40.773 -7.694 64.399 1.00 92.12 84 SER A N 1
ATOM 635 C CA . SER A 1 84 ? -39.366 -7.279 64.375 1.00 92.12 84 SER A CA 1
ATOM 636 C C . SER A 1 84 ? -38.580 -8.008 63.281 1.00 92.12 84 SER A C 1
ATOM 638 O O . SER A 1 84 ? -37.811 -7.393 62.538 1.00 92.12 84 SER A O 1
ATOM 640 N N . GLU A 1 85 ? -38.815 -9.312 63.116 1.00 94.56 85 GLU A N 1
ATOM 641 C CA . GLU A 1 85 ? -38.188 -10.110 62.067 1.00 94.56 85 GLU A CA 1
ATOM 642 C C . GLU A 1 85 ? -38.642 -9.674 60.667 1.00 94.56 85 GLU A C 1
ATOM 644 O O . GLU A 1 85 ? -37.794 -9.453 59.799 1.00 94.56 85 GLU A O 1
ATOM 649 N N . ALA A 1 86 ? -39.944 -9.447 60.463 1.00 94.25 86 ALA A N 1
ATOM 650 C CA . ALA A 1 86 ? -40.483 -8.929 59.206 1.00 94.25 86 ALA A CA 1
ATOM 651 C C . ALA A 1 86 ? -39.894 -7.552 58.851 1.00 94.25 86 ALA A C 1
ATOM 653 O O . ALA A 1 86 ? -39.488 -7.329 57.709 1.00 94.25 86 ALA A O 1
ATOM 654 N N . ALA A 1 87 ? -39.764 -6.646 59.828 1.00 94.19 87 ALA A N 1
ATOM 655 C CA . ALA A 1 87 ? -39.134 -5.341 59.625 1.00 94.19 87 ALA A CA 1
ATOM 656 C C . ALA A 1 87 ? -37.645 -5.466 59.256 1.00 94.19 87 ALA A C 1
ATOM 658 O O . ALA A 1 87 ? -37.163 -4.767 58.359 1.00 94.19 87 ALA A O 1
ATOM 659 N N . ARG A 1 88 ? -36.913 -6.386 59.900 1.00 95.06 88 ARG A N 1
ATOM 660 C CA . ARG A 1 88 ? -35.502 -6.658 59.591 1.00 95.06 88 ARG A CA 1
ATOM 661 C C . ARG A 1 88 ? -35.328 -7.205 58.173 1.00 95.06 88 ARG A C 1
ATOM 663 O O . ARG A 1 88 ? -34.404 -6.783 57.477 1.00 95.06 88 ARG A O 1
ATOM 670 N N . LEU A 1 89 ? -36.200 -8.120 57.745 1.00 95.56 89 LEU A N 1
ATOM 671 C CA . LEU A 1 89 ? -36.186 -8.676 56.389 1.00 95.56 89 LEU A CA 1
ATOM 672 C C . LEU A 1 89 ? -36.511 -7.603 55.342 1.00 95.56 89 LEU A C 1
ATOM 674 O O . LEU A 1 89 ? -35.735 -7.440 54.405 1.00 95.56 89 LEU A O 1
ATOM 678 N N . ALA A 1 90 ? -37.557 -6.798 55.553 1.00 94.38 90 ALA A N 1
ATOM 679 C CA . ALA A 1 90 ? -37.912 -5.695 54.655 1.00 94.38 90 ALA A CA 1
ATOM 680 C C . ALA A 1 90 ? -36.777 -4.660 54.519 1.00 94.38 90 ALA A C 1
ATOM 682 O O . ALA A 1 90 ? -36.471 -4.191 53.421 1.00 94.38 90 ALA A O 1
ATOM 683 N N . GLN A 1 91 ? -36.088 -4.334 55.621 1.00 95.62 91 GLN A N 1
ATOM 684 C CA . GLN A 1 91 ? -34.906 -3.469 55.579 1.00 95.62 91 GLN A CA 1
ATOM 685 C C . GLN A 1 91 ? -33.739 -4.119 54.815 1.00 95.62 91 GLN A C 1
ATOM 687 O O . GLN A 1 91 ? -33.016 -3.434 54.087 1.00 95.62 91 GLN A O 1
ATOM 692 N N . GLY A 1 92 ? -33.538 -5.429 54.985 1.00 96.31 92 GLY A N 1
ATOM 693 C CA . GLY A 1 92 ? -32.548 -6.203 54.240 1.00 96.31 92 GLY A CA 1
ATOM 694 C C . GLY A 1 92 ? -32.810 -6.176 52.733 1.00 96.31 92 GLY A C 1
ATOM 695 O O . GLY A 1 92 ? -31.900 -5.861 51.967 1.00 96.31 92 GLY A O 1
ATOM 696 N N . GLU A 1 93 ? -34.055 -6.420 52.319 1.00 96.50 93 GLU A N 1
ATOM 697 C CA . GLU A 1 93 ? -34.485 -6.365 50.918 1.00 96.50 93 GLU A CA 1
ATOM 698 C C . GLU A 1 93 ? -34.291 -4.974 50.307 1.00 96.50 93 GLU A C 1
ATOM 700 O O . GLU A 1 93 ? -33.736 -4.865 49.213 1.00 96.50 93 GLU A O 1
ATOM 705 N N . LEU A 1 94 ? -34.653 -3.902 51.023 1.00 95.69 94 LEU A N 1
ATOM 706 C CA . LEU A 1 94 ? -34.429 -2.528 50.557 1.00 95.69 94 LEU A CA 1
ATOM 707 C C . LEU A 1 94 ? -32.945 -2.229 50.314 1.00 95.69 94 LEU A C 1
ATOM 709 O O . LEU A 1 94 ? -32.599 -1.661 49.280 1.00 95.69 94 LEU A O 1
ATOM 713 N N . ARG A 1 95 ? -32.052 -2.653 51.220 1.00 96.50 95 ARG A N 1
ATOM 714 C CA . ARG A 1 95 ? -30.598 -2.476 51.043 1.00 96.50 95 ARG A CA 1
ATOM 715 C C . ARG A 1 95 ? -30.048 -3.275 49.862 1.00 96.50 95 ARG A C 1
ATOM 717 O O . ARG A 1 95 ? -29.120 -2.815 49.200 1.00 96.50 95 ARG A O 1
ATOM 724 N N . ILE A 1 96 ? -30.586 -4.468 49.602 1.00 96.31 96 ILE A N 1
ATOM 725 C CA . ILE A 1 96 ? -30.215 -5.264 48.424 1.00 96.31 96 ILE A CA 1
ATOM 726 C C . ILE A 1 96 ? -30.675 -4.544 47.152 1.00 96.31 96 ILE A C 1
ATOM 728 O O . ILE A 1 96 ? -29.862 -4.342 46.254 1.00 96.31 96 ILE A O 1
ATOM 732 N N . LYS A 1 97 ? -31.927 -4.071 47.108 1.00 96.69 97 LYS A N 1
ATOM 733 C CA . LYS A 1 97 ? -32.474 -3.313 45.970 1.00 96.69 97 LYS A CA 1
ATOM 734 C C . LYS A 1 97 ? -31.703 -2.022 45.695 1.00 96.69 97 LYS A C 1
ATOM 736 O O . LYS A 1 97 ? -31.443 -1.704 44.539 1.00 96.69 97 LYS A O 1
ATOM 741 N N . GLU A 1 98 ? -31.288 -1.304 46.735 1.00 95.94 98 GLU A N 1
ATOM 742 C CA . GLU A 1 98 ? -30.441 -0.115 46.599 1.00 95.94 98 GLU A CA 1
ATOM 743 C C . GLU A 1 98 ? -29.083 -0.455 45.966 1.00 95.94 98 GLU A C 1
ATOM 745 O O . GLU A 1 98 ? -28.647 0.226 45.038 1.00 95.94 98 GLU A O 1
ATOM 750 N N . ARG A 1 99 ? -28.434 -1.541 46.408 1.00 96.81 99 ARG A N 1
ATOM 751 C CA . ARG A 1 99 ? -27.173 -2.008 45.811 1.00 96.81 99 ARG A CA 1
ATOM 752 C C . ARG A 1 99 ? -27.343 -2.462 44.364 1.00 96.81 99 ARG A C 1
ATOM 754 O O . ARG A 1 99 ? -26.485 -2.151 43.546 1.00 96.81 99 ARG A O 1
ATOM 761 N N . GLU A 1 100 ? -28.430 -3.161 44.039 1.00 96.44 100 GLU A N 1
ATOM 762 C CA . GLU A 1 100 ? -28.755 -3.555 42.660 1.00 96.44 100 GLU A CA 1
ATOM 763 C C . GLU A 1 100 ? -28.901 -2.323 41.755 1.00 96.44 100 GLU A C 1
ATOM 765 O O . GLU A 1 100 ? -28.325 -2.289 40.670 1.00 96.44 100 GLU A O 1
ATOM 770 N N . LEU A 1 101 ? -29.600 -1.278 42.217 1.00 95.88 101 LEU A N 1
ATOM 771 C CA . LEU A 1 101 ? -29.748 -0.025 41.471 1.00 95.88 101 LEU A CA 1
ATOM 772 C C . LEU A 1 101 ? -28.418 0.721 41.304 1.00 95.88 101 LEU A C 1
ATOM 774 O O . LEU A 1 101 ? -28.145 1.242 40.223 1.00 95.88 101 LEU A O 1
ATOM 778 N N . GLN A 1 102 ? -27.577 0.759 42.341 1.00 96.38 102 GLN A N 1
ATOM 779 C CA . GLN A 1 102 ? -26.239 1.351 42.251 1.00 96.38 102 GLN A CA 1
ATOM 780 C C . GLN A 1 102 ? -25.336 0.571 41.282 1.00 96.38 102 GLN A C 1
ATOM 782 O O . GLN A 1 102 ? -24.648 1.192 40.472 1.00 96.38 102 GLN A O 1
ATOM 787 N N . SER A 1 103 ? -25.374 -0.768 41.317 1.00 96.62 103 SER A N 1
ATOM 788 C CA . SER A 1 103 ? -24.637 -1.633 40.382 1.00 96.62 103 SER A CA 1
ATOM 789 C C . SER A 1 103 ? -25.099 -1.407 38.947 1.00 96.62 103 SER A C 1
ATOM 791 O O . SER A 1 103 ? -24.278 -1.120 38.082 1.00 96.62 103 SER A O 1
ATOM 793 N N . ALA A 1 104 ? -26.413 -1.426 38.704 1.00 96.69 104 ALA A N 1
ATOM 794 C CA . ALA A 1 104 ? -26.983 -1.156 37.387 1.00 96.69 104 ALA A CA 1
ATOM 795 C C . ALA A 1 104 ? -26.614 0.252 36.884 1.00 96.69 104 ALA A C 1
ATOM 797 O O . ALA A 1 104 ? -26.280 0.429 35.714 1.00 96.69 104 ALA A O 1
ATOM 798 N N . GLY A 1 105 ? -26.608 1.256 37.769 1.00 96.31 105 GLY A N 1
ATOM 799 C CA . GLY A 1 105 ? -26.140 2.606 37.454 1.00 96.31 105 GLY A CA 1
ATOM 800 C C . GLY A 1 105 ? -24.667 2.647 37.032 1.00 96.31 105 GLY A C 1
ATOM 801 O O . GLY A 1 105 ? -24.335 3.276 36.026 1.00 96.31 105 GLY A O 1
ATOM 802 N N . ALA A 1 106 ? -23.791 1.949 37.758 1.00 96.44 106 ALA A N 1
ATOM 803 C CA . ALA A 1 106 ? -22.370 1.846 37.427 1.00 96.44 106 ALA A CA 1
ATOM 804 C C . ALA A 1 106 ? -22.135 1.097 36.104 1.00 96.44 106 ALA A C 1
ATOM 806 O O . ALA A 1 106 ? -21.356 1.555 35.268 1.00 96.44 106 ALA A O 1
ATOM 807 N N . GLU A 1 107 ? -22.845 -0.010 35.880 1.00 96.06 107 GLU A N 1
ATOM 808 C CA . GLU A 1 107 ? -22.797 -0.783 34.636 1.00 96.06 107 GLU A CA 1
ATOM 809 C C . GLU A 1 107 ? -23.245 0.052 33.432 1.00 96.06 107 GLU A C 1
ATOM 811 O O . GLU A 1 107 ? -22.556 0.074 32.412 1.00 96.06 107 GLU A O 1
ATOM 816 N N . MET A 1 108 ? -24.341 0.812 33.556 1.00 96.88 108 MET A N 1
ATOM 817 C CA . MET A 1 108 ? -24.770 1.744 32.507 1.00 96.88 108 MET A CA 1
ATOM 818 C C . MET A 1 108 ? -23.727 2.836 32.246 1.00 96.88 108 MET A C 1
ATOM 820 O O . MET A 1 108 ? -23.478 3.175 31.088 1.00 96.88 108 MET A O 1
ATOM 824 N N . GLY A 1 109 ? -23.100 3.374 33.297 1.00 96.00 109 GLY A N 1
ATOM 825 C CA . GLY A 1 109 ? -22.025 4.359 33.168 1.00 96.00 109 GLY A CA 1
ATOM 826 C C . GLY A 1 109 ? -20.829 3.810 32.388 1.00 96.00 109 GLY A C 1
ATOM 827 O O . GLY A 1 109 ? -20.357 4.446 31.445 1.00 96.00 109 GLY A O 1
ATOM 828 N N . LEU A 1 110 ? -20.384 2.594 32.716 1.00 96.94 110 LEU A N 1
ATOM 829 C CA . LEU A 1 110 ? -19.304 1.913 31.998 1.00 96.94 110 LEU A CA 1
ATOM 830 C C . LEU A 1 110 ? -19.686 1.583 30.552 1.00 96.94 110 LEU A C 1
ATOM 832 O O . LEU A 1 110 ? -18.868 1.772 29.654 1.00 96.94 110 LEU A O 1
ATOM 836 N N . ALA A 1 111 ? -20.922 1.144 30.305 1.00 96.62 111 ALA A N 1
ATOM 837 C CA . ALA A 1 111 ? -21.412 0.877 28.955 1.00 96.62 111 ALA A CA 1
ATOM 838 C C . ALA A 1 111 ? -21.413 2.146 28.087 1.00 96.62 111 ALA A C 1
ATOM 840 O O . ALA A 1 111 ? -21.059 2.090 26.909 1.00 96.62 111 ALA A O 1
ATOM 841 N N . PHE A 1 112 ? -21.761 3.299 28.667 1.00 96.00 112 PHE A N 1
ATOM 842 C CA . PHE A 1 112 ? -21.714 4.585 27.973 1.00 96.00 112 PHE A CA 1
ATOM 843 C C . PHE A 1 112 ? -20.275 4.980 27.617 1.00 96.00 112 PHE A C 1
ATOM 845 O O . PHE A 1 112 ? -20.004 5.305 26.464 1.00 96.00 112 PHE A O 1
ATOM 852 N N . ILE A 1 113 ? -19.342 4.861 28.569 1.00 97.19 113 ILE A N 1
ATOM 853 C CA . ILE A 1 113 ? -17.914 5.133 28.339 1.00 97.19 113 ILE A CA 1
ATOM 854 C C . ILE A 1 113 ? -17.347 4.200 27.260 1.00 97.19 113 ILE A C 1
ATOM 856 O O . ILE A 1 113 ? -16.668 4.654 26.342 1.00 97.19 113 ILE A O 1
ATOM 860 N N . ALA A 1 114 ? -17.652 2.902 27.328 1.00 97.44 114 ALA A N 1
ATOM 861 C CA . ALA A 1 114 ? -17.197 1.926 26.341 1.00 97.44 114 ALA A CA 1
ATOM 862 C C . ALA A 1 114 ? -17.729 2.241 24.936 1.00 97.44 114 ALA A C 1
ATOM 864 O O . ALA A 1 114 ? -16.987 2.145 23.959 1.00 97.44 114 ALA A O 1
ATOM 865 N N . ARG A 1 115 ? -18.998 2.653 24.828 1.00 97.50 115 ARG A N 1
ATOM 866 C CA . ARG A 1 115 ? -19.595 3.062 23.554 1.00 97.50 115 ARG A CA 1
ATOM 867 C C . ARG A 1 115 ? -18.919 4.310 22.994 1.00 97.50 115 ARG A C 1
ATOM 869 O O . ARG A 1 115 ? -18.622 4.341 21.805 1.00 97.50 115 ARG A O 1
ATOM 876 N N . ASP A 1 116 ? -18.690 5.323 23.821 1.00 97.56 116 ASP A N 1
ATOM 877 C CA . ASP A 1 116 ? -18.080 6.576 23.375 1.00 97.56 116 ASP A CA 1
ATOM 878 C C . ASP A 1 116 ? -16.628 6.355 22.924 1.00 97.56 116 ASP A C 1
ATOM 880 O O . ASP A 1 116 ? -16.250 6.824 21.850 1.00 97.56 116 ASP A O 1
ATOM 884 N N . ASN A 1 117 ? -15.859 5.537 23.653 1.00 97.88 117 ASN A N 1
ATOM 885 C CA . ASN A 1 117 ? -14.523 5.111 23.227 1.00 97.88 117 ASN A CA 1
ATOM 886 C C . ASN A 1 117 ? -14.570 4.362 21.886 1.00 97.88 117 ASN A C 1
ATOM 888 O O . ASN A 1 117 ? -13.845 4.719 20.965 1.00 97.88 117 ASN A O 1
ATOM 892 N N . ALA A 1 118 ? -15.481 3.396 21.725 1.00 97.81 118 ALA A N 1
ATOM 893 C CA . ALA A 1 118 ? -15.629 2.656 20.468 1.00 97.81 118 ALA A CA 1
ATOM 894 C C . ALA A 1 118 ? -16.000 3.567 19.282 1.00 97.81 118 ALA A C 1
ATOM 896 O O . ALA A 1 118 ? -15.599 3.316 18.143 1.00 97.81 118 ALA A O 1
ATOM 897 N N . VAL A 1 119 ? -16.767 4.634 19.528 1.00 97.88 119 VAL A N 1
ATOM 898 C CA . VAL A 1 119 ? -17.095 5.639 18.509 1.00 97.88 119 VAL A CA 1
ATOM 899 C C . VAL A 1 119 ? -15.863 6.461 18.126 1.00 97.88 119 VAL A C 1
ATOM 901 O O . VAL A 1 119 ? -15.664 6.705 16.934 1.00 97.88 119 VAL A O 1
ATOM 904 N N . GLU A 1 120 ? -15.045 6.886 19.089 1.00 97.31 120 GLU A N 1
ATOM 905 C CA . GLU A 1 120 ? -13.797 7.603 18.800 1.00 97.31 120 GLU A CA 1
ATOM 906 C C . GLU A 1 120 ? -12.775 6.712 18.082 1.00 97.31 120 GLU A C 1
ATOM 908 O O . GLU A 1 120 ? -12.263 7.118 17.036 1.00 97.31 120 GLU A O 1
ATOM 913 N N . ASP A 1 121 ? -12.593 5.466 18.522 1.00 97.69 121 ASP A N 1
ATOM 914 C CA . ASP A 1 121 ? -11.732 4.483 17.853 1.00 97.69 121 ASP A CA 1
ATOM 915 C C . ASP A 1 121 ? -12.179 4.253 16.400 1.00 97.69 121 ASP A C 1
ATOM 917 O O . ASP A 1 121 ? -11.371 4.246 15.470 1.00 97.69 121 ASP A O 1
ATOM 921 N N . ALA A 1 122 ? -13.491 4.135 16.159 1.00 97.62 122 ALA A N 1
ATOM 922 C CA . ALA A 1 122 ? -14.034 3.993 14.810 1.00 97.62 122 ALA A CA 1
ATOM 923 C C . ALA A 1 122 ? -13.796 5.241 13.939 1.00 97.62 122 ALA A C 1
ATOM 925 O O . ALA A 1 122 ? -13.595 5.124 12.724 1.00 97.62 122 ALA A O 1
ATOM 926 N N . LYS A 1 123 ? -13.819 6.446 14.523 1.00 97.88 123 LYS A N 1
ATOM 927 C CA . LYS A 1 123 ? -13.467 7.684 13.808 1.00 97.88 123 LYS A CA 1
ATOM 928 C C . LYS A 1 123 ? -11.978 7.721 13.479 1.00 97.88 123 LYS A C 1
ATOM 930 O O . LYS A 1 123 ? -11.627 8.124 12.370 1.00 97.88 123 LYS A O 1
ATOM 935 N N . GLU A 1 124 ? -11.113 7.316 14.402 1.00 97.44 124 GLU A N 1
ATOM 936 C CA . GLU A 1 124 ? -9.667 7.259 14.182 1.00 97.44 124 GLU A CA 1
ATOM 937 C C . GLU A 1 124 ? -9.300 6.223 13.115 1.00 97.44 124 GLU A C 1
ATOM 939 O O . GLU A 1 124 ? -8.580 6.549 12.170 1.00 97.44 124 GLU A O 1
ATOM 944 N N . ALA A 1 125 ? -9.907 5.035 13.162 1.00 97.69 125 ALA A N 1
ATOM 945 C CA . ALA A 1 125 ? -9.753 4.009 12.135 1.00 97.69 125 ALA A CA 1
ATOM 946 C C . ALA A 1 125 ? -10.155 4.521 10.740 1.00 97.69 125 ALA A C 1
ATOM 948 O O . ALA A 1 125 ? -9.421 4.326 9.772 1.00 97.69 125 ALA A O 1
ATOM 949 N N . LYS A 1 126 ? -11.270 5.259 10.627 1.00 97.81 126 LYS A N 1
ATOM 950 C CA . LYS A 1 126 ? -11.687 5.887 9.358 1.00 97.81 126 LYS A CA 1
ATOM 951 C C . LYS A 1 126 ? -10.701 6.948 8.864 1.00 97.81 126 LYS A C 1
ATOM 953 O O . LYS A 1 126 ? -10.494 7.068 7.656 1.00 97.81 126 LYS A O 1
ATOM 958 N N . LYS A 1 127 ? -10.090 7.724 9.766 1.00 98.06 127 LYS A N 1
ATOM 959 C CA . LYS A 1 127 ? -9.037 8.689 9.398 1.00 98.06 127 LYS A CA 1
ATOM 960 C C . LYS A 1 127 ? -7.800 7.962 8.876 1.00 98.06 127 LYS A C 1
ATOM 962 O O . LYS A 1 127 ? -7.303 8.327 7.814 1.00 98.06 127 LYS A O 1
ATOM 967 N N . ALA A 1 128 ? -7.347 6.922 9.576 1.00 97.62 128 ALA A N 1
ATOM 968 C CA . ALA A 1 128 ? -6.218 6.101 9.151 1.00 97.62 128 ALA A CA 1
ATOM 969 C C . ALA A 1 128 ? -6.478 5.447 7.782 1.00 97.62 128 ALA A C 1
ATOM 971 O O . ALA A 1 128 ? -5.619 5.488 6.904 1.00 97.62 128 ALA A O 1
ATOM 972 N N . GLU A 1 129 ? -7.690 4.936 7.550 1.00 98.12 129 GLU A N 1
ATOM 973 C CA . GLU A 1 129 ? -8.102 4.386 6.254 1.00 98.12 129 GLU A CA 1
ATOM 974 C C . GLU A 1 129 ? -8.058 5.444 5.138 1.00 98.12 129 GLU A C 1
ATOM 976 O O . GLU A 1 129 ? -7.569 5.176 4.039 1.00 98.12 129 GLU A O 1
ATOM 981 N N . ALA A 1 130 ? -8.540 6.663 5.403 1.00 98.12 130 ALA A N 1
ATOM 982 C CA . ALA A 1 130 ? -8.491 7.754 4.433 1.00 98.12 130 ALA A CA 1
ATOM 983 C C . ALA A 1 130 ? -7.046 8.157 4.089 1.00 98.12 130 ALA A C 1
ATOM 985 O O . ALA A 1 130 ? -6.736 8.364 2.914 1.00 98.12 130 ALA A O 1
ATOM 986 N N . VAL A 1 131 ? -6.155 8.215 5.086 1.00 98.38 131 VAL A N 1
ATOM 987 C CA . VAL A 1 131 ? -4.719 8.475 4.881 1.00 98.38 131 VAL A CA 1
ATOM 988 C C . VAL A 1 131 ? -4.087 7.365 4.040 1.00 98.38 131 VAL A C 1
ATOM 990 O O . VAL A 1 131 ? -3.459 7.662 3.025 1.00 98.38 131 VAL A O 1
ATOM 993 N N . ALA A 1 132 ? -4.336 6.097 4.376 1.00 97.81 132 ALA A N 1
ATOM 994 C CA . ALA A 1 132 ? -3.823 4.958 3.617 1.00 97.81 132 ALA A CA 1
ATOM 995 C C . ALA A 1 132 ? -4.301 4.970 2.152 1.00 97.81 132 ALA A C 1
ATOM 997 O O . ALA A 1 132 ? -3.519 4.710 1.237 1.00 97.81 132 ALA A O 1
ATOM 998 N N . LYS A 1 133 ? -5.566 5.335 1.895 1.00 98.25 133 LYS A N 1
ATOM 999 C CA . LYS A 1 133 ? -6.091 5.497 0.526 1.00 98.25 133 LYS A CA 1
ATOM 1000 C C . LYS A 1 133 ? -5.388 6.622 -0.235 1.00 98.25 133 LYS A C 1
ATOM 1002 O O . LYS A 1 133 ? -5.082 6.456 -1.416 1.00 98.25 133 LYS A O 1
ATOM 1007 N N . LEU A 1 134 ? -5.118 7.754 0.416 1.00 98.12 134 LEU A N 1
ATOM 1008 C CA . LEU A 1 134 ? -4.387 8.865 -0.202 1.00 98.12 134 LEU A CA 1
ATOM 1009 C C . LEU A 1 134 ? -2.943 8.475 -0.542 1.00 98.12 134 LEU A C 1
ATOM 1011 O O . LEU A 1 134 ? -2.483 8.765 -1.648 1.00 98.12 134 LEU A O 1
ATOM 1015 N N . GLU A 1 135 ? -2.250 7.780 0.360 1.00 98.31 135 GLU A N 1
ATOM 1016 C CA . GLU A 1 135 ? -0.901 7.263 0.111 1.00 98.31 135 GLU A CA 1
ATOM 1017 C C . GLU A 1 135 ? -0.883 6.243 -1.029 1.00 98.31 135 GLU A C 1
ATOM 1019 O O . GLU A 1 135 ? -0.050 6.351 -1.931 1.00 98.31 135 GLU A O 1
ATOM 1024 N N . ALA A 1 136 ? -1.842 5.313 -1.062 1.00 98.12 136 ALA A N 1
ATOM 1025 C CA . ALA A 1 136 ? -1.988 4.357 -2.156 1.00 98.12 136 ALA A CA 1
ATOM 1026 C C . ALA A 1 136 ? -2.182 5.068 -3.509 1.00 98.12 136 ALA A C 1
ATOM 1028 O O . ALA A 1 136 ? -1.508 4.741 -4.487 1.00 98.12 136 ALA A O 1
ATOM 1029 N N . HIS A 1 137 ? -3.028 6.103 -3.566 1.00 98.38 137 HIS A N 1
ATOM 1030 C CA . HIS A 1 137 ? -3.189 6.920 -4.772 1.00 98.38 137 HIS A CA 1
ATOM 1031 C C . HIS A 1 137 ? -1.911 7.680 -5.156 1.00 98.38 137 HIS A C 1
ATOM 1033 O O . HIS A 1 137 ? -1.595 7.791 -6.345 1.00 98.38 137 HIS A O 1
ATOM 1039 N N . ALA A 1 138 ? -1.160 8.202 -4.185 1.00 98.06 138 ALA A N 1
ATOM 1040 C CA . ALA A 1 138 ? 0.112 8.871 -4.444 1.00 98.06 138 ALA A CA 1
ATOM 1041 C C . ALA A 1 138 ? 1.161 7.896 -5.008 1.00 98.06 138 ALA A C 1
ATOM 1043 O O . ALA A 1 138 ? 1.867 8.236 -5.962 1.00 98.06 138 ALA A O 1
ATOM 1044 N N . LEU A 1 139 ? 1.233 6.678 -4.464 1.00 98.38 139 LEU A N 1
ATOM 1045 C CA . LEU A 1 139 ? 2.100 5.611 -4.964 1.00 98.38 139 LEU A CA 1
ATOM 1046 C C . LEU A 1 139 ? 1.709 5.179 -6.378 1.00 98.38 139 LEU A C 1
ATOM 1048 O O . LEU A 1 139 ? 2.590 5.088 -7.231 1.00 98.38 139 LEU A O 1
ATOM 1052 N N . GLN A 1 140 ? 0.414 5.022 -6.662 1.00 98.38 140 GLN A N 1
ATOM 1053 C CA . GLN A 1 140 ? -0.062 4.711 -8.011 1.00 98.38 140 GLN A CA 1
ATOM 1054 C C . GLN A 1 140 ? 0.380 5.780 -9.018 1.00 98.38 140 GLN A C 1
ATOM 1056 O O . GLN A 1 140 ? 0.984 5.458 -10.035 1.00 98.38 140 GLN A O 1
ATOM 1061 N N . ARG A 1 141 ? 0.195 7.069 -8.699 1.00 98.12 141 ARG A N 1
ATOM 1062 C CA . ARG A 1 141 ? 0.649 8.165 -9.574 1.00 98.12 141 ARG A CA 1
ATOM 1063 C C . ARG A 1 141 ? 2.160 8.145 -9.812 1.00 98.12 141 ARG A C 1
ATOM 1065 O O . ARG A 1 141 ? 2.612 8.499 -10.900 1.00 98.12 141 ARG A O 1
ATOM 1072 N N . ARG A 1 142 ? 2.960 7.786 -8.801 1.00 98.31 142 ARG A N 1
ATOM 1073 C CA . ARG A 1 142 ? 4.420 7.650 -8.949 1.00 98.31 142 ARG A CA 1
ATOM 1074 C C . ARG A 1 142 ? 4.777 6.486 -9.868 1.00 98.31 142 ARG A C 1
ATOM 1076 O O . ARG A 1 142 ? 5.658 6.647 -10.710 1.00 98.31 142 ARG A O 1
ATOM 1083 N N . LEU A 1 143 ? 4.089 5.357 -9.723 1.00 98.31 143 LEU A N 1
ATOM 1084 C CA . LEU A 1 143 ? 4.266 4.185 -10.573 1.00 98.31 143 LEU A CA 1
ATOM 1085 C C . LEU A 1 143 ? 3.910 4.504 -12.031 1.00 98.31 143 LEU A C 1
ATOM 1087 O O . LEU A 1 143 ? 4.713 4.239 -12.920 1.00 98.31 143 LEU A O 1
ATOM 1091 N N . ASP A 1 144 ? 2.777 5.165 -12.270 1.00 98.19 144 ASP A N 1
ATOM 1092 C CA . ASP A 1 144 ? 2.342 5.567 -13.613 1.00 98.19 144 ASP A CA 1
ATOM 1093 C C . ASP A 1 144 ? 3.368 6.495 -14.284 1.00 98.19 144 ASP A C 1
ATOM 1095 O O . ASP A 1 144 ? 3.757 6.273 -15.431 1.00 98.19 144 ASP A O 1
ATOM 1099 N N . ARG A 1 145 ? 3.886 7.491 -13.550 1.00 98.12 145 ARG A N 1
ATOM 1100 C CA . ARG A 1 145 ? 4.969 8.365 -14.040 1.00 98.12 145 ARG A CA 1
ATOM 1101 C C . ARG A 1 145 ? 6.241 7.583 -14.353 1.00 98.12 145 ARG A C 1
ATOM 1103 O O . ARG A 1 145 ? 6.874 7.842 -15.370 1.00 98.12 145 ARG A O 1
ATOM 1110 N N . SER A 1 146 ? 6.616 6.634 -13.496 1.00 98.06 146 SER A N 1
ATOM 1111 C CA . SER A 1 146 ? 7.781 5.781 -13.740 1.00 98.06 146 SER A CA 1
ATOM 1112 C C . SER A 1 146 ? 7.595 4.927 -14.992 1.00 98.06 146 SER A C 1
ATOM 1114 O O . SER A 1 146 ? 8.539 4.762 -15.761 1.00 98.06 146 SER A O 1
ATOM 1116 N N . HIS A 1 147 ? 6.393 4.395 -15.217 1.00 98.38 147 HIS A N 1
ATOM 1117 C CA . HIS A 1 147 ? 6.082 3.655 -16.432 1.00 98.38 147 HIS A CA 1
ATOM 1118 C C . HIS A 1 147 ? 6.166 4.540 -17.672 1.00 98.38 147 HIS A C 1
ATOM 1120 O O . HIS A 1 147 ? 6.682 4.078 -18.684 1.00 98.38 147 HIS A O 1
ATOM 1126 N N . GLU A 1 148 ? 5.716 5.791 -17.604 1.00 98.00 148 GLU A N 1
ATOM 1127 C CA . GLU A 1 148 ? 5.834 6.726 -18.726 1.00 98.00 148 GLU A CA 1
ATOM 1128 C C . GLU A 1 148 ? 7.296 7.046 -19.058 1.00 98.00 148 GLU A C 1
ATOM 1130 O O . GLU A 1 148 ? 7.714 6.932 -20.208 1.00 98.00 148 GLU A O 1
ATOM 1135 N N . VAL A 1 149 ? 8.118 7.333 -18.044 1.00 98.06 149 VAL A N 1
ATOM 1136 C CA . VAL A 1 149 ? 9.564 7.537 -18.234 1.00 98.06 149 VAL A CA 1
ATOM 1137 C C . VAL A 1 149 ? 10.214 6.302 -18.862 1.00 98.06 149 VAL A C 1
ATOM 1139 O O . VAL A 1 149 ? 10.982 6.427 -19.813 1.00 98.06 149 VAL A O 1
ATOM 1142 N N . ASN A 1 150 ? 9.865 5.101 -18.394 1.00 98.00 150 ASN A N 1
ATOM 1143 C CA . ASN A 1 150 ? 10.383 3.861 -18.970 1.00 98.00 150 ASN A CA 1
ATOM 1144 C C . ASN A 1 150 ? 9.963 3.670 -20.435 1.00 98.00 150 ASN A C 1
ATOM 1146 O O . ASN A 1 150 ? 10.765 3.178 -21.229 1.00 98.00 150 ASN A O 1
ATOM 1150 N N . ARG A 1 151 ? 8.744 4.076 -20.824 1.00 97.31 151 ARG A N 1
ATOM 1151 C CA . ARG A 1 151 ? 8.315 4.055 -22.234 1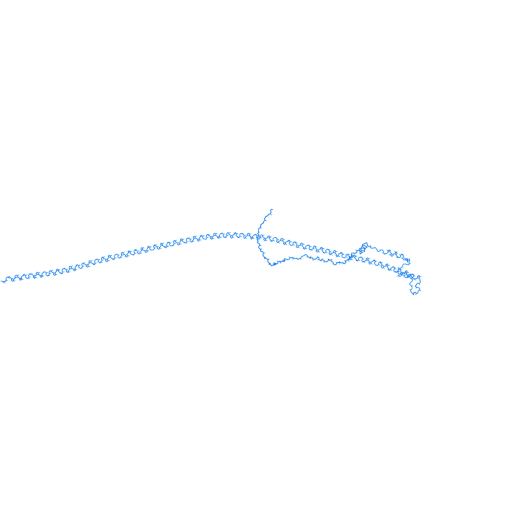.00 97.31 151 ARG A CA 1
ATOM 1152 C C . ARG A 1 151 ? 9.172 4.987 -23.083 1.00 97.31 151 ARG A C 1
ATOM 1154 O O . ARG A 1 151 ? 9.624 4.566 -24.145 1.00 97.31 151 ARG A O 1
ATOM 1161 N N . HIS A 1 152 ? 9.423 6.210 -22.617 1.00 97.56 152 HIS A N 1
ATOM 1162 C CA . HIS A 1 152 ? 10.280 7.158 -23.331 1.00 97.56 152 HIS A CA 1
ATOM 1163 C C . HIS A 1 152 ? 11.706 6.629 -23.486 1.00 97.56 152 HIS A C 1
ATOM 1165 O O . HIS A 1 152 ? 12.199 6.555 -24.607 1.00 97.56 152 HIS A O 1
ATOM 1171 N N . LEU A 1 153 ? 12.322 6.145 -22.402 1.00 97.56 153 LEU A N 1
ATOM 1172 C CA . LEU A 1 153 ? 13.668 5.565 -22.448 1.00 97.56 153 LEU A CA 1
ATOM 1173 C C . LEU A 1 153 ? 13.759 4.375 -23.412 1.00 97.56 153 LEU A C 1
ATOM 1175 O O . LEU A 1 153 ? 14.731 4.248 -24.154 1.00 97.56 153 LEU A O 1
ATOM 1179 N N . PHE A 1 154 ? 12.741 3.512 -23.430 1.00 97.88 154 PHE A N 1
ATOM 1180 C CA . PHE A 1 154 ? 12.684 2.393 -24.367 1.00 97.88 154 PHE A CA 1
ATOM 1181 C C . PHE A 1 154 ? 12.603 2.866 -25.825 1.00 97.88 154 PHE A C 1
ATOM 1183 O O . PHE A 1 154 ? 13.302 2.330 -26.688 1.00 97.88 154 PHE A O 1
ATOM 1190 N N . MET A 1 155 ? 11.781 3.880 -26.107 1.00 97.38 155 MET A N 1
ATOM 1191 C CA . MET A 1 155 ? 11.658 4.443 -27.454 1.00 97.38 155 MET A CA 1
ATOM 1192 C C . MET A 1 155 ? 12.942 5.143 -27.903 1.00 97.38 155 MET A C 1
ATOM 1194 O O . MET A 1 155 ? 13.382 4.922 -29.031 1.00 97.38 155 MET A O 1
ATOM 1198 N N . ASP A 1 156 ? 13.588 5.905 -27.024 1.00 97.50 156 ASP A N 1
ATOM 1199 C CA . ASP A 1 156 ? 14.864 6.561 -27.314 1.00 97.50 156 ASP A CA 1
ATOM 1200 C C . ASP A 1 156 ? 15.963 5.535 -27.594 1.00 97.50 156 ASP A C 1
ATOM 1202 O O . ASP A 1 156 ? 16.690 5.651 -28.582 1.00 97.50 156 ASP A O 1
ATOM 1206 N N . HIS A 1 157 ? 16.041 4.476 -26.783 1.00 97.62 157 HIS A N 1
ATOM 1207 C CA . HIS A 1 157 ? 16.977 3.381 -27.017 1.00 97.62 157 HIS A CA 1
ATOM 1208 C C . HIS A 1 157 ? 16.725 2.696 -28.366 1.00 97.62 157 HIS A C 1
ATOM 1210 O O . HIS A 1 157 ? 17.666 2.447 -29.123 1.00 97.62 157 HIS A O 1
ATOM 1216 N N . LYS A 1 158 ? 15.459 2.432 -28.709 1.00 97.94 158 LYS A N 1
ATOM 1217 C CA . LYS A 1 158 ? 15.089 1.870 -30.013 1.00 97.94 158 LYS A CA 1
ATOM 1218 C C . LYS A 1 158 ? 15.530 2.785 -31.160 1.00 97.94 158 LYS A C 1
ATOM 1220 O O . LYS A 1 158 ? 16.141 2.300 -32.110 1.00 97.94 158 LYS A O 1
ATOM 1225 N N . ASN A 1 159 ? 15.261 4.086 -31.066 1.00 97.75 159 ASN A N 1
ATOM 1226 C CA . ASN A 1 159 ? 15.645 5.064 -32.086 1.00 97.75 159 ASN A CA 1
ATOM 1227 C C . ASN A 1 159 ? 17.169 5.148 -32.243 1.00 97.75 159 ASN A C 1
ATOM 1229 O O . ASN A 1 159 ? 17.672 5.158 -33.365 1.00 97.75 159 ASN A O 1
ATOM 1233 N N . LEU A 1 160 ? 17.910 5.124 -31.132 1.00 98.00 160 LEU A N 1
ATOM 1234 C CA . LEU A 1 160 ? 19.372 5.077 -31.137 1.00 98.00 160 LEU A CA 1
ATOM 1235 C C . LEU A 1 160 ? 19.897 3.821 -31.846 1.00 98.00 160 LEU A C 1
ATOM 1237 O O . LEU A 1 160 ? 20.821 3.908 -32.654 1.00 98.00 160 LEU A O 1
ATOM 1241 N N . MET A 1 161 ? 19.310 2.656 -31.564 1.00 97.88 161 MET A N 1
ATOM 1242 C CA . MET A 1 161 ? 19.702 1.402 -32.209 1.00 97.88 161 MET A CA 1
ATOM 1243 C C . MET A 1 161 ? 19.429 1.424 -33.715 1.00 97.88 161 MET A C 1
ATOM 1245 O O . MET A 1 161 ? 20.286 0.993 -34.485 1.00 97.88 161 MET A O 1
ATOM 1249 N N . VAL A 1 162 ? 18.290 1.976 -34.144 1.00 97.62 162 VAL A N 1
ATOM 1250 C CA . VAL A 1 162 ? 17.981 2.175 -35.570 1.00 97.62 162 VAL A CA 1
ATOM 1251 C C . VAL A 1 162 ? 19.015 3.093 -36.222 1.00 97.62 162 VAL A C 1
ATOM 1253 O O . VAL A 1 162 ? 19.637 2.700 -37.207 1.00 97.62 162 VAL A O 1
ATOM 1256 N N . ALA A 1 163 ? 19.290 4.256 -35.627 1.00 97.00 163 ALA A N 1
ATOM 1257 C CA . ALA A 1 163 ? 20.281 5.197 -36.147 1.00 97.00 163 ALA A CA 1
ATOM 1258 C C . ALA A 1 163 ? 21.685 4.572 -36.246 1.00 97.00 163 ALA A C 1
ATOM 1260 O O . ALA A 1 163 ? 22.405 4.795 -37.220 1.00 97.00 163 ALA A O 1
ATOM 1261 N N . ARG A 1 164 ? 22.072 3.739 -35.269 1.00 97.75 164 ARG A N 1
ATOM 1262 C CA . ARG A 1 164 ? 23.347 3.009 -35.288 1.00 97.75 164 ARG A CA 1
ATOM 1263 C C . ARG A 1 164 ? 23.421 2.013 -36.446 1.00 97.75 164 ARG A C 1
ATOM 1265 O O . ARG A 1 164 ? 24.459 1.925 -37.099 1.00 97.75 164 ARG A O 1
ATOM 1272 N N . VAL A 1 165 ? 22.342 1.271 -36.702 1.00 97.62 165 VAL A N 1
ATOM 1273 C CA . VAL A 1 165 ? 22.267 0.327 -37.828 1.00 97.62 165 VAL A CA 1
ATOM 1274 C C . VAL A 1 165 ? 22.340 1.072 -39.159 1.00 97.62 165 VAL A C 1
ATOM 1276 O O . VAL A 1 165 ? 23.121 0.684 -40.024 1.00 97.62 165 VAL A O 1
ATOM 1279 N N . GLU A 1 166 ? 21.603 2.171 -39.314 1.00 97.62 166 GLU A N 1
ATOM 1280 C CA . GLU A 1 166 ? 21.640 2.996 -40.527 1.00 97.62 166 GLU A CA 1
ATOM 1281 C C . GLU A 1 166 ? 23.030 3.591 -40.784 1.00 97.62 166 GLU A C 1
ATOM 1283 O O . GLU A 1 166 ? 23.523 3.549 -41.912 1.00 97.62 166 GLU A O 1
ATOM 1288 N N . ALA A 1 167 ? 23.692 4.108 -39.745 1.00 96.25 167 ALA A N 1
ATOM 1289 C CA . ALA A 1 167 ? 25.057 4.618 -39.847 1.00 96.25 167 ALA A CA 1
ATOM 1290 C C . ALA A 1 167 ? 26.046 3.513 -40.249 1.00 96.25 167 ALA A C 1
ATOM 1292 O O . ALA A 1 167 ? 26.884 3.725 -41.124 1.00 96.25 167 ALA A O 1
ATOM 1293 N N . SER A 1 168 ? 25.914 2.317 -39.667 1.00 95.44 168 SER A N 1
ATOM 1294 C CA . SER A 1 168 ? 26.730 1.160 -40.046 1.00 95.44 168 SER A CA 1
ATOM 1295 C C . SER A 1 168 ? 26.490 0.744 -41.497 1.00 95.44 168 SER A C 1
ATOM 1297 O O . SER A 1 168 ? 27.443 0.424 -42.200 1.00 95.44 168 SER A O 1
ATOM 1299 N N . HIS A 1 169 ? 25.238 0.757 -41.961 1.00 96.75 169 HIS A N 1
ATOM 1300 C CA . HIS A 1 169 ? 24.902 0.414 -43.341 1.00 96.75 169 HIS A CA 1
ATOM 1301 C C . HIS A 1 169 ? 25.519 1.405 -44.334 1.00 96.75 169 HIS A C 1
ATOM 1303 O O . HIS A 1 169 ? 26.132 0.981 -45.313 1.00 96.75 169 HIS A O 1
ATOM 1309 N N . LYS A 1 170 ? 25.432 2.711 -44.043 1.00 96.38 170 LYS A N 1
ATOM 1310 C CA . LYS A 1 170 ? 26.095 3.761 -44.834 1.00 96.38 170 LYS A CA 1
ATOM 1311 C C . LYS A 1 170 ? 27.606 3.553 -44.882 1.00 96.38 170 LYS A C 1
ATOM 1313 O O . LYS A 1 170 ? 28.171 3.526 -45.965 1.00 96.38 170 LYS A O 1
ATOM 1318 N N . HIS A 1 171 ? 28.237 3.293 -43.736 1.00 95.62 171 HIS A N 1
ATOM 1319 C CA . HIS A 1 171 ? 29.674 3.034 -43.685 1.00 95.62 171 HIS A CA 1
ATOM 1320 C C . HIS A 1 171 ? 30.089 1.818 -44.532 1.00 95.62 171 HIS A C 1
ATOM 1322 O O . HIS A 1 171 ? 31.080 1.878 -45.256 1.00 95.62 171 HIS A O 1
ATOM 1328 N N . CYS A 1 172 ? 29.320 0.724 -44.494 1.00 95.50 172 CYS A N 1
ATOM 1329 C CA . CYS A 1 172 ? 29.568 -0.434 -45.356 1.00 95.50 172 CYS A CA 1
ATOM 1330 C C . CYS A 1 172 ? 29.418 -0.097 -46.848 1.00 95.50 172 CYS A C 1
ATOM 1332 O O . CYS A 1 172 ? 30.216 -0.573 -47.654 1.00 95.50 172 CYS A O 1
ATOM 1334 N N . ALA A 1 173 ? 28.424 0.716 -47.217 1.00 95.38 173 ALA A N 1
ATOM 1335 C CA . ALA A 1 173 ? 28.235 1.165 -48.594 1.00 95.38 173 ALA A CA 1
ATOM 1336 C C . ALA A 1 173 ? 29.401 2.050 -49.071 1.00 95.38 173 ALA A C 1
ATOM 1338 O O . ALA A 1 173 ? 29.917 1.835 -50.167 1.00 95.38 173 ALA A O 1
ATOM 1339 N N . ASP A 1 174 ? 29.873 2.972 -48.227 1.00 95.94 174 ASP A N 1
ATOM 1340 C CA . ASP A 1 174 ? 31.031 3.824 -48.518 1.00 95.94 174 ASP A CA 1
ATOM 1341 C C . ASP A 1 174 ? 32.301 2.983 -48.725 1.00 95.94 174 ASP A C 1
ATOM 1343 O O . ASP A 1 174 ? 33.024 3.168 -49.706 1.00 95.94 174 ASP A O 1
ATOM 1347 N N . LEU A 1 175 ? 32.550 2.001 -47.846 1.00 96.12 175 LEU A N 1
ATOM 1348 C CA . LEU A 1 175 ? 33.673 1.068 -47.984 1.00 96.12 175 LEU A CA 1
ATOM 1349 C C . LEU A 1 175 ? 33.587 0.243 -49.275 1.00 96.12 175 LEU A C 1
ATOM 1351 O O . LEU A 1 175 ? 34.602 0.035 -49.939 1.00 96.12 175 LEU A O 1
ATOM 1355 N N . ALA A 1 176 ? 32.389 -0.210 -49.656 1.00 96.19 176 ALA A N 1
ATOM 1356 C CA . ALA A 1 176 ? 32.183 -0.914 -50.918 1.00 96.19 176 ALA A CA 1
ATOM 1357 C C . ALA A 1 176 ? 32.494 -0.013 -52.128 1.00 96.19 176 ALA A C 1
ATOM 1359 O O . ALA A 1 176 ? 33.166 -0.457 -53.060 1.00 96.19 176 ALA 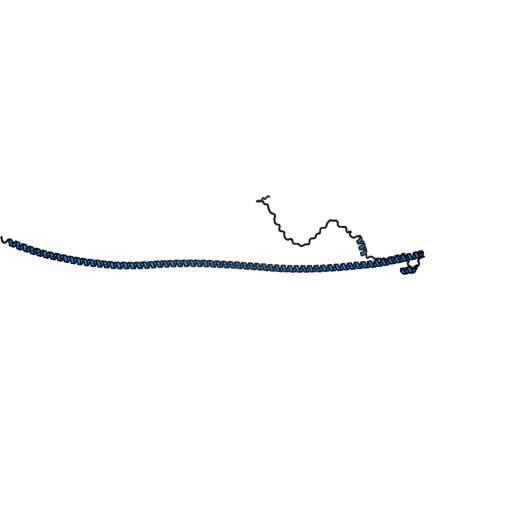A O 1
ATOM 1360 N N . GLY A 1 177 ? 32.081 1.259 -52.084 1.00 96.44 177 GLY A N 1
ATOM 1361 C CA . GLY A 1 177 ? 32.404 2.253 -53.111 1.00 96.44 177 GLY A CA 1
ATOM 1362 C C . GLY A 1 177 ? 33.910 2.499 -53.251 1.00 96.44 177 GLY A C 1
ATOM 1363 O O . GLY A 1 177 ? 34.439 2.461 -54.361 1.00 96.44 177 GLY A O 1
ATOM 1364 N N . ILE A 1 178 ? 34.622 2.673 -52.131 1.00 95.44 178 ILE A N 1
ATOM 1365 C CA . ILE A 1 178 ? 36.086 2.840 -52.121 1.00 95.44 178 ILE A CA 1
ATOM 1366 C C . ILE A 1 178 ? 36.786 1.603 -52.697 1.00 95.44 178 ILE A C 1
ATOM 1368 O O . ILE A 1 178 ? 37.691 1.739 -53.521 1.00 95.44 178 ILE A O 1
ATOM 1372 N N . ASN A 1 179 ? 36.360 0.398 -52.310 1.00 96.12 179 ASN A N 1
ATOM 1373 C CA . ASN A 1 179 ? 36.942 -0.843 -52.825 1.00 96.12 179 ASN A CA 1
ATOM 1374 C C . ASN A 1 179 ? 36.741 -0.994 -54.340 1.00 96.12 179 ASN A C 1
ATOM 1376 O O . ASN A 1 179 ? 37.660 -1.439 -55.026 1.00 96.12 179 ASN A O 1
ATOM 1380 N N . SER A 1 180 ? 35.580 -0.590 -54.869 1.00 96.38 180 SER A N 1
ATOM 1381 C CA . SER A 1 180 ? 35.332 -0.572 -56.316 1.00 96.38 180 SER A CA 1
ATOM 1382 C C . SER A 1 180 ? 36.303 0.364 -57.036 1.00 96.38 180 SER A C 1
ATOM 1384 O O . SER A 1 180 ? 36.945 -0.045 -57.998 1.00 96.38 180 SER A O 1
ATOM 1386 N N . LEU A 1 181 ? 36.477 1.592 -56.530 1.00 96.69 181 LEU A N 1
ATOM 1387 C CA . LEU A 1 181 ? 37.419 2.559 -57.105 1.00 96.69 181 LEU A CA 1
ATOM 1388 C C . LEU A 1 181 ? 38.863 2.047 -57.073 1.00 96.69 181 LEU A C 1
ATOM 1390 O O . LEU A 1 181 ? 39.613 2.243 -58.027 1.00 96.69 181 LEU A O 1
ATOM 1394 N N . LEU A 1 182 ? 39.264 1.385 -55.985 1.00 96.62 182 LEU A N 1
ATOM 1395 C CA . LEU A 1 182 ? 40.604 0.817 -55.862 1.00 96.62 182 LEU A CA 1
ATOM 1396 C C . LEU A 1 182 ? 40.841 -0.300 -56.887 1.00 96.62 182 LEU A C 1
ATOM 1398 O O . LEU A 1 182 ? 41.925 -0.380 -57.467 1.00 96.62 182 LEU A O 1
ATOM 1402 N N . LEU A 1 183 ? 39.829 -1.136 -57.128 1.00 97.06 183 LEU A N 1
ATOM 1403 C CA . LEU A 1 183 ? 39.879 -2.192 -58.134 1.00 97.06 183 LEU A CA 1
ATOM 1404 C C . LEU A 1 183 ? 39.997 -1.608 -59.548 1.00 97.06 183 LEU A C 1
ATOM 1406 O O . LEU A 1 183 ? 40.876 -2.031 -60.298 1.00 97.06 183 LEU A O 1
ATOM 1410 N N . ASP A 1 184 ? 39.203 -0.585 -59.874 1.00 96.31 184 ASP A N 1
ATOM 1411 C CA . ASP A 1 184 ? 39.267 0.111 -61.167 1.00 96.31 184 ASP A CA 1
ATOM 1412 C C . ASP A 1 184 ? 40.634 0.775 -61.393 1.00 96.31 184 ASP A C 1
ATOM 1414 O O . ASP A 1 184 ? 41.216 0.680 -62.476 1.00 96.31 184 ASP A O 1
ATOM 1418 N N . LEU A 1 185 ? 41.192 1.419 -60.362 1.00 96.44 185 LEU A N 1
ATOM 1419 C CA . LEU A 1 185 ? 42.530 2.011 -60.424 1.00 96.44 185 LEU A CA 1
ATOM 1420 C C . LEU A 1 185 ? 43.619 0.950 -60.613 1.00 96.44 185 LEU A C 1
ATOM 1422 O O . LEU A 1 185 ? 44.536 1.156 -61.410 1.00 96.44 185 LEU A O 1
ATOM 1426 N N . SER A 1 186 ? 43.519 -0.184 -59.914 1.00 94.69 186 SER A N 1
ATOM 1427 C CA . SER A 1 186 ? 44.451 -1.304 -60.070 1.00 94.69 186 SER A CA 1
ATOM 1428 C C . SER A 1 186 ? 44.401 -1.873 -61.489 1.00 94.69 186 SER A C 1
ATOM 1430 O O . SER A 1 186 ? 45.446 -2.050 -62.120 1.00 94.69 186 SER A O 1
ATOM 1432 N N . GLN A 1 187 ? 43.196 -2.060 -62.033 1.00 96.38 187 GLN A N 1
ATOM 1433 C CA . GLN A 1 187 ? 42.984 -2.507 -63.407 1.00 96.38 187 GLN A CA 1
ATOM 1434 C C . GLN A 1 187 ? 43.590 -1.520 -64.414 1.00 96.38 187 GLN A C 1
ATOM 1436 O O . GLN A 1 187 ? 44.385 -1.912 -65.271 1.00 96.38 187 GLN A O 1
ATOM 1441 N N . ARG A 1 188 ? 43.312 -0.221 -64.261 1.00 95.44 188 ARG A N 1
ATOM 1442 C CA . ARG A 1 188 ? 43.866 0.825 -65.131 1.00 95.44 188 ARG A CA 1
ATOM 1443 C C . ARG A 1 188 ? 45.393 0.898 -65.055 1.00 95.44 188 ARG A C 1
ATOM 1445 O O . ARG A 1 188 ? 46.051 1.130 -66.067 1.00 95.44 188 ARG A O 1
ATOM 1452 N N . GLN A 1 189 ? 45.981 0.672 -63.880 1.00 95.75 189 GLN A N 1
ATOM 1453 C CA . GLN A 1 189 ? 47.435 0.603 -63.728 1.00 95.75 189 GLN A CA 1
ATOM 1454 C C . GLN A 1 189 ? 48.030 -0.581 -64.503 1.00 95.75 189 GLN A C 1
ATOM 1456 O O . GLN A 1 189 ? 49.078 -0.432 -65.137 1.00 95.75 189 GLN A O 1
ATOM 1461 N N . VAL A 1 190 ? 47.380 -1.749 -64.469 1.00 96.00 190 VAL A N 1
ATOM 1462 C CA . VAL A 1 190 ? 47.798 -2.920 -65.254 1.00 96.00 190 VAL A CA 1
ATOM 1463 C C . VAL A 1 190 ? 47.702 -2.621 -66.748 1.00 96.00 190 VAL A C 1
ATOM 1465 O O . VAL A 1 190 ? 48.659 -2.880 -67.475 1.00 96.00 190 VAL A O 1
ATOM 1468 N N . GLU A 1 191 ? 46.606 -2.015 -67.201 1.00 95.19 191 GLU A N 1
ATOM 1469 C CA . GLU A 1 191 ? 46.419 -1.628 -68.604 1.00 95.19 191 GLU A CA 1
ATOM 1470 C C . GLU A 1 191 ? 47.506 -0.664 -69.089 1.00 95.19 191 GLU A C 1
ATOM 1472 O O . GLU A 1 191 ? 48.107 -0.900 -70.139 1.00 95.19 191 GLU A O 1
ATOM 1477 N N . LEU A 1 192 ? 47.830 0.365 -68.299 1.00 94.25 192 LEU A N 1
ATOM 1478 C CA . LEU A 1 192 ? 48.911 1.305 -68.611 1.00 94.25 192 LEU A CA 1
ATOM 1479 C C . LEU A 1 192 ? 50.279 0.614 -68.675 1.00 94.25 192 LEU A C 1
ATOM 1481 O O . LEU A 1 192 ? 51.056 0.875 -69.593 1.00 94.25 192 LEU A O 1
ATOM 1485 N N . ARG A 1 193 ? 50.576 -0.305 -67.745 1.00 94.25 193 ARG A N 1
ATOM 1486 C CA . ARG A 1 193 ? 51.823 -1.092 -67.779 1.00 94.25 193 ARG A CA 1
ATOM 1487 C C . ARG A 1 193 ? 51.900 -1.975 -69.022 1.00 94.25 193 ARG A C 1
ATOM 1489 O O . ARG A 1 193 ? 52.959 -2.057 -69.637 1.00 94.25 193 ARG A O 1
ATOM 1496 N N . VAL A 1 194 ? 50.799 -2.621 -69.403 1.00 95.62 194 VAL A N 1
ATOM 1497 C CA . VAL A 1 194 ? 50.736 -3.453 -70.613 1.00 95.62 194 VAL A CA 1
ATOM 1498 C C . VAL A 1 194 ? 50.921 -2.603 -71.869 1.00 95.62 194 VAL A C 1
ATOM 1500 O O . VAL A 1 194 ? 51.672 -3.011 -72.752 1.00 95.62 194 VAL A O 1
ATOM 1503 N N . ALA A 1 195 ? 50.292 -1.428 -71.950 1.00 92.94 195 ALA A N 1
ATOM 1504 C CA . ALA A 1 195 ? 50.477 -0.498 -73.065 1.00 92.94 195 ALA A CA 1
ATOM 1505 C C . ALA A 1 195 ? 51.945 -0.060 -73.188 1.00 92.94 195 ALA A C 1
ATOM 1507 O O . ALA A 1 195 ? 52.553 -0.252 -74.238 1.00 92.94 195 ALA A O 1
ATOM 1508 N N . ALA A 1 196 ? 52.558 0.382 -72.085 1.00 91.81 196 ALA A N 1
ATOM 1509 C CA . ALA A 1 196 ? 53.965 0.774 -72.066 1.00 91.81 196 ALA A CA 1
ATOM 1510 C C . ALA A 1 196 ? 54.915 -0.376 -72.459 1.00 91.81 196 ALA A C 1
ATOM 1512 O O . ALA A 1 196 ? 55.916 -0.158 -73.140 1.00 91.81 196 ALA A O 1
ATOM 1513 N N . LEU A 1 197 ? 54.620 -1.617 -72.050 1.00 93.38 197 LEU A N 1
ATOM 1514 C CA . LEU A 1 197 ? 55.404 -2.788 -72.459 1.00 93.38 197 LEU A CA 1
ATOM 1515 C C . LEU A 1 197 ? 55.243 -3.111 -73.949 1.00 93.38 197 LEU A C 1
ATOM 1517 O O . LEU A 1 197 ? 56.229 -3.491 -74.578 1.00 93.38 197 LEU A O 1
ATOM 1521 N N . LYS A 1 198 ? 54.043 -2.947 -74.519 1.00 93.12 198 LYS A N 1
ATOM 1522 C CA . LYS A 1 198 ? 53.810 -3.116 -75.963 1.00 93.12 198 LYS A CA 1
ATOM 1523 C C . LYS A 1 198 ? 54.591 -2.089 -76.777 1.00 93.12 198 LYS A C 1
ATOM 1525 O O . LYS A 1 198 ? 55.244 -2.477 -77.741 1.00 93.12 198 LYS A O 1
ATOM 1530 N N . ASP A 1 199 ? 54.588 -0.826 -76.357 1.00 90.25 199 ASP A N 1
ATOM 1531 C CA . ASP A 1 199 ? 55.347 0.234 -77.029 1.00 90.25 199 ASP A CA 1
ATOM 1532 C C . ASP A 1 199 ? 56.854 -0.048 -76.974 1.00 90.25 199 ASP A C 1
ATOM 1534 O O . ASP A 1 199 ? 57.536 -0.028 -77.998 1.00 90.25 199 ASP A O 1
ATOM 1538 N N . ARG A 1 200 ? 57.371 -0.438 -75.798 1.00 91.00 200 ARG A N 1
ATOM 1539 C CA . ARG A 1 200 ? 58.777 -0.849 -75.640 1.00 91.00 200 ARG A CA 1
ATOM 1540 C C . ARG A 1 200 ? 59.140 -2.065 -76.491 1.00 91.00 200 ARG A C 1
ATOM 1542 O O . ARG A 1 200 ? 60.257 -2.123 -77.000 1.00 91.00 200 ARG A O 1
ATOM 1549 N N . LEU A 1 201 ? 58.238 -3.038 -76.626 1.00 93.62 201 LEU A N 1
ATOM 1550 C CA . LEU A 1 201 ? 58.451 -4.203 -77.485 1.00 93.62 201 LEU A CA 1
ATOM 1551 C C . LEU A 1 201 ? 58.512 -3.786 -78.958 1.00 93.62 201 LEU A C 1
ATOM 1553 O O . LEU A 1 201 ? 59.435 -4.196 -79.655 1.00 93.62 201 LEU A O 1
ATOM 1557 N N . ALA A 1 202 ? 57.596 -2.926 -79.407 1.00 89.88 202 ALA A N 1
ATOM 1558 C CA . ALA A 1 202 ? 57.605 -2.393 -80.766 1.00 89.88 202 ALA A CA 1
ATOM 1559 C C . ALA A 1 202 ? 58.896 -1.609 -81.061 1.00 89.88 202 ALA A C 1
ATOM 1561 O O . ALA A 1 202 ? 59.491 -1.756 -82.129 1.00 89.88 202 ALA A O 1
ATOM 1562 N N . ASP A 1 203 ? 59.380 -0.812 -80.107 1.00 88.25 203 ASP A N 1
ATOM 1563 C CA . ASP A 1 203 ? 60.651 -0.100 -80.248 1.00 88.25 203 ASP A CA 1
ATOM 1564 C C . ASP A 1 203 ? 61.862 -1.045 -80.245 1.00 88.25 203 ASP A C 1
ATOM 1566 O O . ASP A 1 203 ? 62.802 -0.841 -81.020 1.00 88.25 203 ASP A O 1
ATOM 1570 N N . ALA A 1 204 ? 61.831 -2.119 -79.449 1.00 88.25 204 ALA A N 1
ATOM 1571 C CA . ALA A 1 204 ? 62.853 -3.164 -79.473 1.00 88.25 204 ALA A CA 1
ATOM 1572 C C . ALA A 1 204 ? 62.866 -3.933 -80.808 1.00 88.25 204 ALA A C 1
ATOM 1574 O O . ALA A 1 204 ? 63.941 -4.219 -81.336 1.00 88.25 204 ALA A O 1
ATOM 1575 N N . GLU A 1 205 ? 61.700 -4.225 -81.392 1.00 90.81 205 GLU A N 1
ATOM 1576 C CA . GLU A 1 205 ? 61.579 -4.847 -82.716 1.00 90.81 205 GLU A CA 1
ATOM 1577 C C . GLU A 1 205 ? 62.131 -3.940 -83.820 1.00 90.81 205 GLU A C 1
ATOM 1579 O O . GLU A 1 205 ? 62.938 -4.395 -84.635 1.00 90.81 205 GLU A O 1
ATOM 1584 N N . LYS A 1 206 ? 61.796 -2.640 -83.805 1.00 88.88 206 LYS A N 1
ATOM 1585 C CA . LYS A 1 206 ? 62.402 -1.650 -84.715 1.00 88.88 206 LYS A CA 1
ATOM 1586 C C . LYS A 1 206 ? 63.923 -1.629 -84.574 1.00 88.88 206 LYS A C 1
ATOM 1588 O O . LYS A 1 206 ? 64.637 -1.640 -85.574 1.00 88.88 206 LYS A O 1
ATOM 1593 N N . LEU A 1 207 ? 64.433 -1.616 -83.340 1.00 85.88 207 LEU A N 1
ATOM 1594 C CA . LEU A 1 207 ? 65.871 -1.604 -83.076 1.00 85.88 207 LEU A CA 1
ATOM 1595 C C . LEU A 1 207 ? 66.557 -2.883 -83.582 1.00 85.88 207 LEU A C 1
ATOM 1597 O O . LEU A 1 207 ? 67.615 -2.794 -84.202 1.00 85.88 207 LEU A O 1
ATOM 1601 N N . LYS A 1 208 ? 65.939 -4.053 -83.387 1.00 89.12 208 LYS A N 1
ATOM 1602 C CA . LYS A 1 208 ? 66.423 -5.335 -83.916 1.00 89.12 208 LYS A CA 1
ATOM 1603 C C . LYS A 1 208 ? 66.509 -5.318 -85.443 1.00 89.12 208 LYS A C 1
ATOM 1605 O O . LYS A 1 208 ? 67.540 -5.710 -85.983 1.00 89.12 208 LYS A O 1
ATOM 1610 N N . ILE A 1 209 ? 65.465 -4.841 -86.129 1.00 86.19 209 ILE A N 1
ATOM 1611 C CA . ILE A 1 209 ? 65.459 -4.711 -87.597 1.00 86.19 209 ILE A CA 1
ATOM 1612 C C . ILE A 1 209 ? 66.605 -3.798 -88.053 1.00 86.19 209 ILE A C 1
ATOM 1614 O O . ILE A 1 209 ? 67.308 -4.132 -89.003 1.00 86.19 209 ILE A O 1
ATOM 1618 N N . ARG A 1 210 ? 66.848 -2.682 -87.352 1.00 80.38 210 ARG A N 1
ATOM 1619 C CA . ARG A 1 210 ? 67.958 -1.768 -87.670 1.00 80.38 210 ARG A CA 1
ATOM 1620 C C . ARG A 1 210 ? 69.331 -2.410 -87.505 1.00 80.38 210 ARG A C 1
ATOM 1622 O O . ARG A 1 210 ? 70.151 -2.290 -88.408 1.00 80.38 210 ARG A O 1
ATOM 1629 N N . TYR A 1 211 ? 69.580 -3.095 -86.390 1.00 83.31 211 TYR A N 1
ATOM 1630 C CA . TYR A 1 211 ? 70.850 -3.797 -86.188 1.00 83.31 211 TYR A CA 1
ATOM 1631 C C . TYR A 1 211 ? 71.065 -4.893 -87.229 1.00 83.31 211 TYR A C 1
ATOM 1633 O O . TYR A 1 211 ? 72.170 -5.022 -87.742 1.00 83.31 211 TYR A O 1
ATOM 1641 N N . GLN A 1 212 ? 70.013 -5.636 -87.583 1.00 83.94 212 GLN A N 1
ATOM 1642 C CA . GLN A 1 212 ? 70.096 -6.651 -88.629 1.00 83.94 212 GLN A CA 1
ATOM 1643 C C . GLN A 1 212 ? 70.482 -6.023 -89.976 1.00 83.94 212 GLN A C 1
ATOM 1645 O O . GLN A 1 212 ? 71.474 -6.441 -90.564 1.00 83.94 212 GLN A O 1
ATOM 1650 N N . LYS A 1 213 ? 69.799 -4.942 -90.392 1.00 81.25 213 LYS A N 1
ATOM 1651 C CA . LYS A 1 213 ? 70.158 -4.177 -91.601 1.00 81.25 213 LYS A CA 1
ATOM 1652 C C . LYS A 1 213 ? 71.616 -3.695 -91.568 1.00 81.25 213 LYS A C 1
ATOM 1654 O O . LYS A 1 213 ? 72.316 -3.829 -92.563 1.00 81.25 213 LYS A O 1
ATOM 1659 N N . GLN A 1 214 ? 72.090 -3.149 -90.442 1.00 79.06 214 GLN A N 1
ATOM 1660 C CA . GLN A 1 214 ? 73.491 -2.721 -90.303 1.00 79.06 214 GLN A CA 1
ATOM 1661 C C . GLN A 1 214 ? 74.467 -3.887 -90.491 1.00 79.06 214 GLN A C 1
ATOM 1663 O O . GLN A 1 214 ? 75.441 -3.750 -91.225 1.00 79.06 214 GLN A O 1
ATOM 1668 N N . VAL A 1 215 ? 74.207 -5.027 -89.845 1.00 82.50 215 VAL A N 1
ATOM 1669 C CA . VAL A 1 215 ? 75.034 -6.234 -89.979 1.00 82.50 215 VAL A CA 1
ATOM 1670 C C . VAL A 1 215 ? 75.052 -6.725 -91.425 1.00 82.50 215 VAL A C 1
ATOM 1672 O O . VAL A 1 215 ? 76.123 -7.069 -91.922 1.00 82.50 215 VAL A O 1
ATOM 1675 N N . ASP A 1 216 ? 73.908 -6.732 -92.111 1.00 80.06 216 ASP A N 1
ATOM 1676 C CA . ASP A 1 216 ? 73.809 -7.174 -93.505 1.00 80.06 216 ASP A CA 1
ATOM 1677 C C . ASP A 1 216 ? 74.583 -6.241 -94.453 1.00 80.06 216 ASP A C 1
ATOM 1679 O O . ASP A 1 216 ? 75.358 -6.729 -95.277 1.00 80.06 216 ASP A O 1
ATOM 1683 N N . VAL A 1 217 ? 74.483 -4.917 -94.264 1.00 77.81 217 VAL A N 1
ATOM 1684 C CA . VAL A 1 217 ? 75.259 -3.920 -95.028 1.00 77.81 217 VAL A CA 1
ATOM 1685 C C . VAL A 1 217 ? 76.765 -4.068 -94.786 1.00 77.81 217 VAL A C 1
ATOM 1687 O O . VAL A 1 217 ? 77.518 -4.186 -95.750 1.00 77.81 217 VAL A O 1
ATOM 1690 N N . PHE A 1 218 ? 77.219 -4.126 -93.526 1.00 77.69 218 PHE A N 1
ATOM 1691 C CA . PHE A 1 218 ? 78.644 -4.315 -93.214 1.00 77.69 218 PHE A CA 1
ATOM 1692 C C . PHE A 1 218 ? 79.183 -5.652 -93.741 1.00 77.69 218 PHE A C 1
ATOM 1694 O O . PHE A 1 218 ? 80.328 -5.725 -94.182 1.00 77.69 218 PHE A O 1
ATOM 1701 N N . SER A 1 219 ? 78.367 -6.711 -93.716 1.00 78.81 219 SER A N 1
ATOM 1702 C CA . SER A 1 219 ? 78.747 -8.019 -94.261 1.00 78.81 219 SER A CA 1
ATOM 1703 C C . SER A 1 219 ? 78.913 -7.970 -95.782 1.00 78.81 219 SER A C 1
ATOM 1705 O O . SER A 1 219 ? 79.888 -8.513 -96.296 1.00 78.81 219 SER A O 1
ATOM 1707 N N . ALA A 1 220 ? 77.994 -7.312 -96.497 1.00 76.56 220 ALA A N 1
ATOM 1708 C CA . ALA A 1 220 ? 78.070 -7.116 -97.946 1.00 76.56 220 ALA A CA 1
ATOM 1709 C C . ALA A 1 220 ? 79.278 -6.265 -98.353 1.00 76.56 220 ALA A C 1
ATOM 1711 O O . ALA A 1 220 ? 80.030 -6.647 -99.249 1.00 76.56 220 ALA A O 1
ATOM 1712 N N . GLU A 1 221 ? 79.519 -5.158 -97.649 1.00 76.38 221 GLU A N 1
ATOM 1713 C CA . GLU A 1 221 ? 80.681 -4.297 -97.882 1.00 76.38 221 GLU A CA 1
ATOM 1714 C C . GLU A 1 221 ? 82.004 -5.026 -97.607 1.00 76.38 221 GLU A C 1
ATOM 1716 O O . GLU A 1 221 ? 82.927 -4.956 -98.421 1.00 76.38 221 GLU A O 1
ATOM 1721 N N . GLY A 1 222 ? 82.096 -5.776 -96.503 1.00 74.38 222 GLY A N 1
ATOM 1722 C CA . GLY A 1 222 ? 83.273 -6.583 -96.178 1.00 74.38 222 GLY A CA 1
ATOM 1723 C C . GLY A 1 222 ? 83.534 -7.693 -97.202 1.00 74.38 222 GLY A C 1
ATOM 1724 O O . GLY A 1 222 ? 84.673 -7.873 -97.633 1.00 74.38 222 GLY A O 1
ATOM 1725 N N . TYR A 1 223 ? 82.486 -8.396 -97.649 1.00 73.56 223 TYR A N 1
ATOM 1726 C CA . TYR A 1 223 ? 82.594 -9.434 -98.680 1.00 73.56 223 TYR A CA 1
ATOM 1727 C C . TYR A 1 223 ? 83.051 -8.855 -100.024 1.00 73.56 223 TYR A C 1
ATOM 1729 O O . TYR A 1 223 ? 83.968 -9.395 -100.642 1.00 73.56 223 TYR A O 1
ATOM 1737 N N . ARG A 1 224 ? 82.479 -7.720 -100.451 1.00 70.94 224 ARG A N 1
ATOM 1738 C CA . ARG A 1 224 ? 82.905 -7.012 -101.669 1.00 70.94 224 ARG A CA 1
ATOM 1739 C C . ARG A 1 224 ? 84.335 -6.499 -101.573 1.00 70.94 224 ARG A C 1
ATOM 1741 O O . ARG A 1 224 ? 85.104 -6.717 -102.501 1.00 70.94 224 ARG A O 1
ATOM 1748 N N . SER A 1 225 ? 84.712 -5.904 -100.443 1.00 71.19 225 SER A N 1
ATOM 1749 C CA . SER A 1 225 ? 86.081 -5.427 -100.215 1.00 71.19 225 SER A CA 1
ATOM 1750 C C . SER A 1 225 ? 87.098 -6.569 -100.316 1.00 71.19 225 SER A C 1
ATOM 1752 O O . SER A 1 225 ? 88.131 -6.417 -100.962 1.00 71.19 225 SER A O 1
ATOM 1754 N N . GLY A 1 226 ? 86.805 -7.742 -99.744 1.00 71.12 226 GLY A N 1
ATOM 1755 C CA . GLY A 1 226 ? 87.677 -8.913 -99.892 1.00 71.12 226 GLY A CA 1
ATOM 1756 C C . GLY A 1 226 ? 87.692 -9.487 -101.319 1.00 71.12 226 GLY A C 1
ATOM 1757 O O . GLY A 1 226 ? 88.732 -9.964 -101.776 1.00 71.12 226 GLY A O 1
ATOM 1758 N N . TRP A 1 227 ? 86.576 -9.399 -102.056 1.00 66.50 227 TRP A N 1
ATOM 1759 C CA . TRP A 1 227 ? 86.496 -9.764 -103.479 1.00 66.50 227 TRP A CA 1
ATOM 1760 C C . TRP A 1 227 ? 87.353 -8.849 -104.362 1.00 66.50 227 TRP A C 1
ATOM 1762 O O . TRP A 1 227 ? 88.108 -9.337 -105.203 1.00 66.50 227 TRP A O 1
ATOM 1772 N N . GLU A 1 228 ? 87.271 -7.532 -104.160 1.00 66.12 228 GLU A N 1
ATOM 1773 C CA . GLU A 1 228 ? 88.056 -6.532 -104.896 1.00 66.12 228 GLU A CA 1
ATOM 1774 C C . GLU A 1 228 ? 89.557 -6.632 -104.576 1.00 66.12 228 GLU A C 1
ATOM 1776 O O . GLU A 1 228 ? 90.395 -6.452 -105.462 1.00 66.12 228 GLU A O 1
ATOM 1781 N N . ASN A 1 229 ? 89.903 -7.017 -103.344 1.00 63.03 229 ASN A N 1
ATOM 1782 C CA . ASN A 1 229 ? 91.285 -7.180 -102.887 1.00 63.03 229 ASN A CA 1
ATOM 1783 C C . ASN A 1 229 ? 91.896 -8.576 -103.165 1.00 63.03 229 ASN A C 1
ATOM 1785 O O . ASN A 1 229 ? 93.000 -8.849 -102.695 1.00 63.03 229 ASN A O 1
ATOM 1789 N N . ARG A 1 230 ? 91.233 -9.449 -103.950 1.00 64.75 230 ARG A N 1
ATOM 1790 C CA . ARG A 1 230 ? 91.647 -10.848 -104.262 1.00 64.75 230 ARG A CA 1
ATOM 1791 C C . ARG A 1 230 ? 91.884 -11.750 -103.045 1.00 64.75 230 ARG A C 1
ATOM 1793 O O . ARG A 1 230 ? 92.538 -12.784 -103.151 1.00 64.75 230 ARG A O 1
ATOM 1800 N N . GLU A 1 231 ? 91.327 -11.433 -101.885 1.00 60.34 231 GLU A N 1
ATOM 1801 C CA . GLU A 1 231 ? 91.545 -12.253 -100.685 1.00 60.34 231 GLU A CA 1
ATOM 1802 C C . GLU A 1 231 ? 90.838 -13.622 -100.771 1.00 60.34 231 GLU A C 1
ATOM 1804 O O . GLU A 1 231 ? 91.207 -14.557 -100.064 1.00 60.34 231 GLU A O 1
ATOM 1809 N N . PHE A 1 232 ? 89.877 -13.780 -101.692 1.00 59.22 232 PHE A N 1
ATOM 1810 C CA . PHE A 1 232 ? 89.073 -14.996 -101.874 1.00 59.22 232 PHE A CA 1
ATOM 1811 C C . PHE A 1 232 ? 89.502 -15.911 -103.045 1.00 59.22 232 PHE A C 1
ATOM 1813 O O . PHE A 1 232 ? 88.775 -16.846 -103.380 1.00 59.22 232 PHE A O 1
ATOM 1820 N N . GLU A 1 233 ? 90.671 -15.696 -103.664 1.00 55.97 233 GLU A N 1
ATOM 1821 C CA . GLU A 1 233 ? 91.089 -16.313 -104.948 1.00 55.97 233 GLU A CA 1
ATOM 1822 C C . GLU A 1 233 ? 91.264 -17.862 -104.932 1.00 55.97 233 GLU A C 1
ATOM 1824 O O . GLU A 1 233 ? 91.556 -18.449 -105.968 1.00 55.97 233 GLU A O 1
ATOM 1829 N N . ASN A 1 234 ? 91.040 -18.554 -103.799 1.00 57.47 234 ASN A N 1
ATOM 1830 C CA . ASN A 1 234 ? 91.233 -20.011 -103.639 1.00 57.47 234 ASN A CA 1
ATOM 1831 C C . ASN A 1 234 ? 90.035 -20.786 -103.039 1.00 57.47 234 ASN A C 1
ATOM 1833 O O . ASN A 1 234 ? 90.205 -21.923 -102.589 1.00 57.47 234 ASN A O 1
ATOM 1837 N N . HIS A 1 235 ? 88.826 -20.219 -103.001 1.00 56.16 235 HIS A N 1
ATOM 1838 C CA . HIS A 1 235 ? 87.650 -20.931 -102.476 1.00 56.16 235 HIS A CA 1
ATOM 1839 C C . HIS A 1 235 ? 86.834 -21.607 -103.596 1.00 56.16 235 HIS A C 1
ATOM 1841 O O . HIS A 1 235 ? 86.578 -21.016 -104.636 1.00 56.16 235 HIS A O 1
ATOM 1847 N N . ALA A 1 236 ? 86.441 -22.873 -103.394 1.00 53.75 236 ALA A N 1
ATOM 1848 C CA . ALA A 1 236 ? 85.810 -23.719 -104.421 1.00 53.75 236 ALA A CA 1
ATOM 1849 C C . ALA A 1 236 ? 84.319 -23.413 -104.688 1.00 53.75 236 ALA A C 1
ATOM 1851 O O . ALA A 1 236 ? 83.781 -23.842 -105.704 1.00 53.75 236 ALA A O 1
ATOM 1852 N N . GLU A 1 237 ? 83.666 -22.647 -103.813 1.00 60.44 237 GLU A N 1
ATOM 1853 C CA . GLU A 1 237 ? 82.297 -22.147 -103.986 1.00 60.44 237 GLU A CA 1
ATOM 1854 C C . GLU A 1 237 ? 82.275 -20.662 -103.614 1.00 60.44 237 GLU A C 1
ATOM 1856 O O . GLU A 1 237 ? 81.968 -20.292 -102.482 1.00 60.44 237 GLU A O 1
ATOM 1861 N N . VAL A 1 238 ? 82.673 -19.797 -104.551 1.00 64.25 238 VAL A N 1
ATOM 1862 C CA . VAL A 1 238 ? 82.583 -18.346 -104.352 1.00 64.25 238 VAL A CA 1
ATOM 1863 C C . VAL A 1 238 ? 81.273 -17.854 -104.952 1.00 64.25 238 VAL A C 1
ATOM 1865 O O . VAL A 1 238 ? 81.083 -17.883 -106.167 1.00 64.25 238 VAL A O 1
ATOM 1868 N N . VAL A 1 239 ? 80.354 -17.419 -104.091 1.00 65.44 239 VAL A N 1
ATOM 1869 C CA . VAL A 1 239 ? 79.114 -16.746 -104.500 1.00 65.44 239 VAL A CA 1
ATOM 1870 C C . VAL A 1 239 ? 79.499 -15.422 -105.160 1.00 65.44 239 VAL A C 1
ATOM 1872 O O . VAL A 1 239 ? 80.308 -14.678 -104.595 1.00 65.44 239 VAL A O 1
ATOM 1875 N N . THR A 1 240 ? 78.970 -15.118 -106.348 1.00 70.50 240 THR A N 1
ATOM 1876 C CA . THR A 1 240 ? 79.264 -13.827 -106.990 1.00 70.50 240 THR A CA 1
ATOM 1877 C C . THR A 1 240 ? 78.738 -12.684 -106.116 1.00 70.50 240 THR A C 1
ATOM 1879 O O . THR A 1 240 ? 77.723 -12.870 -105.442 1.00 70.50 240 THR A O 1
ATOM 1882 N N . PRO A 1 241 ? 79.387 -11.504 -106.099 1.00 70.31 241 PRO A N 1
ATOM 1883 C CA . PRO A 1 241 ? 78.937 -10.376 -105.282 1.00 70.31 241 PRO A CA 1
ATOM 1884 C C . PRO A 1 241 ? 77.431 -10.099 -105.411 1.00 70.31 241 PRO A C 1
ATOM 1886 O O . PRO A 1 241 ? 76.744 -10.038 -104.399 1.00 70.31 241 PRO A O 1
ATOM 1889 N N . ASP A 1 242 ? 76.903 -10.097 -106.640 1.00 70.50 242 ASP A N 1
ATOM 1890 C CA . ASP A 1 242 ? 75.477 -9.874 -106.916 1.00 70.50 242 ASP A CA 1
ATOM 1891 C C . ASP A 1 242 ? 74.558 -10.909 -106.232 1.00 70.50 242 ASP A C 1
ATOM 1893 O O . ASP A 1 242 ? 73.536 -10.553 -105.653 1.00 70.50 242 ASP A O 1
ATOM 1897 N N . GLN A 1 243 ? 74.936 -12.194 -106.232 1.00 74.31 243 GLN A N 1
ATOM 1898 C CA . GLN A 1 243 ? 74.164 -13.246 -105.557 1.00 74.31 243 GLN A CA 1
ATOM 1899 C C . GLN A 1 243 ? 74.215 -13.117 -104.026 1.00 74.31 243 GLN A C 1
ATOM 1901 O O . GLN A 1 243 ? 73.247 -13.464 -103.346 1.00 74.31 243 GLN A O 1
ATOM 1906 N N . PHE A 1 244 ? 75.334 -12.633 -103.476 1.00 72.94 244 PHE A N 1
ATOM 1907 C CA . PHE A 1 244 ? 75.477 -12.388 -102.041 1.00 72.94 244 PHE A CA 1
ATOM 1908 C C . PHE A 1 244 ? 74.613 -11.203 -101.595 1.00 72.94 244 PHE A C 1
ATOM 1910 O O . PHE A 1 244 ? 73.932 -11.287 -100.573 1.00 72.94 244 PHE A O 1
ATOM 1917 N N . ASP A 1 245 ? 74.592 -10.126 -102.380 1.00 69.25 245 ASP A N 1
ATOM 1918 C CA . ASP A 1 245 ? 73.779 -8.940 -102.105 1.00 69.25 245 ASP A CA 1
ATOM 1919 C C . ASP A 1 245 ? 72.276 -9.248 -102.147 1.00 69.25 245 ASP A C 1
ATOM 1921 O O . ASP A 1 245 ? 71.551 -8.868 -101.224 1.00 69.25 245 ASP A O 1
ATOM 1925 N N . ASP A 1 246 ? 71.820 -10.020 -103.141 1.00 74.31 246 ASP A N 1
ATOM 1926 C CA . ASP A 1 246 ? 70.430 -10.486 -103.232 1.00 74.31 246 ASP A CA 1
ATOM 1927 C C . ASP A 1 246 ? 70.046 -11.372 -102.033 1.00 74.31 246 ASP A C 1
ATOM 1929 O O . ASP A 1 246 ? 68.951 -11.242 -101.480 1.00 74.31 246 ASP A O 1
ATOM 1933 N N . GLN A 1 247 ? 70.955 -12.241 -101.566 1.00 73.69 247 GLN A N 1
ATOM 1934 C CA . GLN A 1 247 ? 70.728 -13.064 -100.371 1.00 73.69 247 GLN A CA 1
ATOM 1935 C C . GLN A 1 247 ? 70.614 -12.218 -99.093 1.00 73.69 247 GLN A C 1
ATOM 1937 O O . GLN A 1 247 ? 69.885 -12.585 -98.167 1.00 73.69 247 GLN A O 1
ATOM 1942 N N . LYS A 1 248 ? 71.344 -11.101 -99.025 1.00 71.50 248 LYS A N 1
ATOM 1943 C CA . LYS A 1 248 ? 71.334 -10.163 -97.895 1.00 71.50 248 LYS A CA 1
ATOM 1944 C C . LYS A 1 248 ? 70.279 -9.063 -98.022 1.00 71.50 248 LYS A C 1
ATOM 1946 O O . LYS A 1 248 ? 70.075 -8.327 -97.060 1.00 71.50 248 LYS A O 1
ATOM 1951 N N . GLY A 1 249 ? 69.585 -8.976 -99.159 1.00 69.88 249 GLY A N 1
ATOM 1952 C CA . GLY A 1 249 ? 68.562 -7.966 -99.424 1.00 69.88 249 GLY A CA 1
ATOM 1953 C C . GLY A 1 249 ? 69.117 -6.539 -99.493 1.00 69.88 249 GLY A C 1
ATOM 1954 O O . GLY A 1 249 ? 68.440 -5.608 -99.058 1.00 69.88 249 GLY A O 1
ATOM 1955 N N . VAL A 1 250 ? 70.351 -6.367 -99.981 1.00 66.12 250 VAL A N 1
ATOM 1956 C CA . VAL A 1 250 ? 71.046 -5.070 -100.072 1.00 66.12 250 VAL A CA 1
ATOM 1957 C C . VAL A 1 250 ? 70.958 -4.535 -101.509 1.00 66.12 250 VAL A C 1
ATOM 1959 O O . VAL A 1 250 ? 71.344 -5.219 -102.450 1.00 66.12 250 VAL A O 1
ATOM 1962 N N . GLU A 1 251 ? 70.461 -3.306 -101.706 1.00 66.19 251 GLU A N 1
ATOM 1963 C CA . GLU A 1 251 ? 70.318 -2.713 -103.049 1.00 66.19 251 GLU A CA 1
ATOM 1964 C C . GLU A 1 251 ? 71.665 -2.266 -103.659 1.00 66.19 251 GLU A C 1
ATOM 1966 O O . GLU A 1 251 ? 72.434 -1.520 -103.042 1.00 66.19 251 GLU A O 1
ATOM 1971 N N . ARG A 1 252 ? 71.893 -2.680 -104.917 1.00 58.75 252 ARG A N 1
ATOM 1972 C CA . ARG A 1 252 ? 73.140 -2.602 -105.709 1.00 58.75 252 ARG A CA 1
ATOM 1973 C C . ARG A 1 252 ? 73.804 -1.220 -105.826 1.00 58.75 252 ARG A C 1
ATOM 1975 O O . ARG A 1 252 ? 75.023 -1.156 -105.954 1.00 58.75 252 ARG A O 1
ATOM 1982 N N . ASP A 1 253 ? 73.048 -0.125 -105.777 1.00 55.59 253 ASP A N 1
ATOM 1983 C CA . ASP A 1 253 ? 73.565 1.216 -106.113 1.00 55.59 253 ASP A CA 1
ATOM 1984 C C . ASP A 1 253 ? 73.776 2.132 -104.889 1.00 55.59 253 ASP A C 1
ATOM 1986 O O . ASP A 1 253 ? 74.125 3.303 -105.038 1.00 55.59 253 ASP A O 1
ATOM 1990 N N . ASN A 1 254 ? 73.616 1.609 -103.665 1.00 56.34 254 ASN A N 1
ATOM 1991 C CA . ASN A 1 254 ? 73.569 2.413 -102.437 1.00 56.34 254 ASN A CA 1
ATOM 1992 C C . ASN A 1 254 ? 74.707 2.154 -101.425 1.00 56.34 254 ASN A C 1
ATOM 1994 O O . ASN A 1 254 ? 74.559 2.470 -100.250 1.00 56.34 254 ASN A O 1
ATOM 1998 N N . TYR A 1 255 ? 75.888 1.682 -101.844 1.00 56.88 255 TYR A N 1
ATOM 1999 C CA . TYR A 1 255 ? 77.053 1.421 -100.960 1.00 56.88 255 TYR A CA 1
ATOM 2000 C C . TYR A 1 255 ? 77.702 2.654 -100.306 1.00 56.88 255 TYR A C 1
ATOM 2002 O O . TYR A 1 255 ? 78.802 2.582 -99.763 1.00 56.88 255 TYR A O 1
ATOM 2010 N N . SER A 1 256 ? 77.055 3.818 -100.319 1.00 58.75 256 SER A N 1
ATOM 2011 C CA . SER A 1 256 ? 77.513 4.894 -99.455 1.00 58.75 256 SER A CA 1
ATOM 2012 C C . SER A 1 256 ? 77.038 4.594 -98.039 1.00 58.75 256 SER A C 1
ATOM 2014 O O . SER A 1 256 ? 75.865 4.811 -97.730 1.00 58.75 256 SER A O 1
ATOM 2016 N N . ILE A 1 257 ? 77.957 4.180 -97.155 1.00 59.41 257 ILE A N 1
ATOM 2017 C CA . ILE A 1 257 ? 77.720 4.101 -95.699 1.00 59.41 257 ILE A CA 1
ATOM 2018 C C . ILE A 1 257 ? 76.948 5.344 -95.221 1.00 59.41 257 ILE A C 1
ATOM 2020 O O . ILE A 1 257 ? 76.037 5.247 -94.406 1.00 59.41 257 ILE A O 1
ATOM 2024 N N . ARG A 1 258 ? 77.255 6.521 -95.785 1.00 60.38 258 ARG A N 1
ATOM 2025 C CA . ARG A 1 258 ? 76.586 7.793 -95.484 1.00 60.38 258 ARG A CA 1
ATOM 2026 C C . ARG A 1 258 ? 75.089 7.793 -95.819 1.00 60.38 258 ARG A C 1
ATOM 2028 O O . ARG A 1 258 ? 74.308 8.308 -95.027 1.00 60.38 258 ARG A O 1
ATOM 2035 N N . HIS A 1 259 ? 74.687 7.235 -96.960 1.00 63.19 259 HIS A N 1
ATOM 2036 C CA . HIS A 1 259 ? 73.284 7.197 -97.375 1.00 63.19 259 HIS A CA 1
ATOM 2037 C C . HIS A 1 25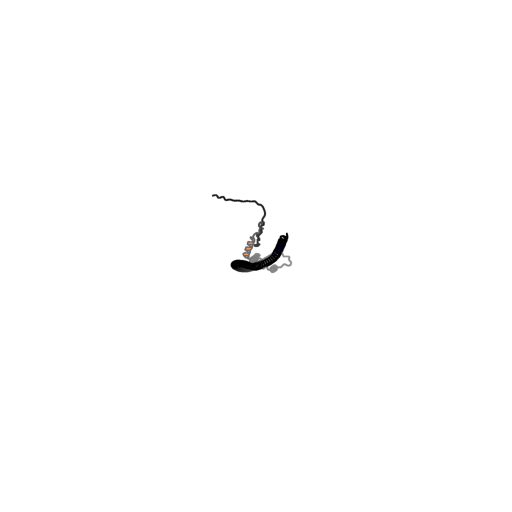9 ? 72.469 6.231 -96.502 1.00 63.19 259 HIS A C 1
ATOM 2039 O O . HIS A 1 259 ? 71.415 6.612 -95.993 1.00 63.19 259 HIS A O 1
ATOM 2045 N N . TYR A 1 260 ? 73.016 5.045 -96.209 1.00 63.25 260 TYR A N 1
ATOM 2046 C CA . TYR A 1 260 ? 72.401 4.093 -95.278 1.00 63.25 260 TYR A CA 1
ATOM 2047 C C . TYR A 1 260 ? 72.330 4.630 -93.843 1.00 63.25 260 TYR A C 1
ATOM 2049 O O . TYR A 1 260 ? 71.293 4.505 -93.196 1.00 63.25 260 TYR A O 1
ATOM 2057 N N . MET A 1 261 ? 73.386 5.284 -93.348 1.00 62.91 261 MET A N 1
ATOM 2058 C CA . MET A 1 261 ? 73.390 5.918 -92.022 1.00 62.91 261 MET A CA 1
ATOM 2059 C C . MET A 1 261 ? 72.303 6.994 -91.901 1.00 62.91 261 MET A C 1
ATOM 2061 O O . MET A 1 261 ? 71.661 7.088 -90.860 1.00 62.91 261 MET A O 1
ATOM 2065 N N . GLN A 1 262 ? 72.037 7.750 -92.969 1.00 66.56 262 GLN A N 1
ATOM 2066 C CA . GLN A 1 262 ? 71.011 8.795 -92.979 1.00 66.56 262 GLN A CA 1
ATOM 2067 C C . GLN A 1 262 ? 69.580 8.239 -93.108 1.00 66.56 262 GLN A C 1
ATOM 2069 O O . GLN A 1 262 ? 68.647 8.770 -92.504 1.00 66.56 262 GLN A O 1
ATOM 2074 N N . GLN A 1 263 ? 69.389 7.140 -93.845 1.00 65.38 263 GLN A N 1
ATOM 2075 C CA . GLN A 1 263 ? 68.108 6.425 -93.893 1.00 65.38 263 GLN A CA 1
ATOM 2076 C C . GLN A 1 263 ? 67.797 5.752 -92.546 1.00 65.38 263 GLN A C 1
ATOM 2078 O O . GLN A 1 263 ? 66.670 5.837 -92.057 1.00 65.38 263 GLN A O 1
ATOM 2083 N N . LEU A 1 264 ? 68.818 5.183 -91.894 1.00 63.12 264 LEU A N 1
ATOM 2084 C CA . LEU A 1 264 ? 68.726 4.689 -90.522 1.00 63.12 264 LEU A CA 1
ATOM 2085 C C . LEU A 1 264 ? 68.386 5.824 -89.550 1.00 63.12 264 LEU A C 1
ATOM 2087 O O . LEU A 1 264 ? 67.478 5.658 -88.747 1.00 63.12 264 LEU A O 1
ATOM 2091 N N . GLU A 1 265 ? 69.043 6.984 -89.632 1.00 63.78 265 GLU A N 1
ATOM 2092 C CA . GLU A 1 265 ? 68.785 8.134 -88.751 1.00 63.78 265 GLU A CA 1
ATOM 2093 C C . GLU A 1 265 ? 67.322 8.617 -88.820 1.00 63.78 265 GLU A C 1
ATOM 2095 O O . GLU A 1 265 ? 66.687 8.837 -87.785 1.00 63.78 265 GLU A O 1
ATOM 2100 N N . ASN A 1 266 ? 66.742 8.678 -90.023 1.00 61.50 266 ASN A N 1
ATOM 2101 C CA . ASN A 1 266 ? 65.332 9.032 -90.220 1.00 61.50 266 ASN A CA 1
ATOM 2102 C C . ASN A 1 266 ? 64.360 7.955 -89.693 1.00 61.50 266 ASN A C 1
ATOM 2104 O O . ASN A 1 266 ? 63.298 8.296 -89.170 1.00 61.50 266 ASN A O 1
ATOM 2108 N N . GLU A 1 267 ? 64.728 6.669 -89.755 1.00 58.94 267 GLU A N 1
ATOM 2109 C CA . GLU A 1 267 ? 63.988 5.561 -89.123 1.00 58.94 267 GLU A CA 1
ATOM 2110 C C . GLU A 1 267 ? 64.212 5.486 -87.587 1.00 58.94 267 GLU A C 1
ATOM 2112 O O . GLU A 1 267 ? 63.477 4.781 -86.890 1.00 58.94 267 GLU A O 1
ATOM 2117 N N . ILE A 1 268 ? 65.217 6.191 -87.032 1.00 54.31 268 ILE A N 1
ATOM 2118 C CA . ILE A 1 268 ? 65.679 6.135 -85.623 1.00 54.31 268 ILE A CA 1
ATOM 2119 C C . ILE A 1 268 ? 64.991 7.109 -84.673 1.00 54.31 268 ILE A C 1
ATOM 2121 O O . ILE A 1 268 ? 65.143 6.965 -83.460 1.00 54.31 268 ILE A O 1
ATOM 2125 N N . LYS A 1 269 ? 64.173 8.043 -85.155 1.00 61.16 269 LYS A N 1
ATOM 2126 C CA . LYS A 1 269 ? 63.541 9.041 -84.283 1.00 61.16 269 LYS A CA 1
ATOM 2127 C C . LYS A 1 269 ? 62.494 8.419 -83.340 1.00 61.16 269 LYS A C 1
ATOM 2129 O O . LYS A 1 269 ? 61.299 8.417 -83.622 1.00 61.16 269 LYS A O 1
ATOM 2134 N N . ILE A 1 270 ? 62.950 7.903 -82.198 1.00 56.91 270 ILE A N 1
ATOM 2135 C CA . ILE A 1 270 ? 62.116 7.485 -81.071 1.00 56.91 270 ILE A CA 1
ATOM 2136 C C . ILE A 1 270 ? 61.726 8.763 -80.333 1.00 56.91 270 ILE A C 1
ATOM 2138 O O . ILE A 1 270 ? 62.547 9.402 -79.676 1.00 56.91 270 ILE A O 1
ATOM 2142 N N . ILE A 1 271 ? 60.476 9.179 -80.512 1.00 61.84 271 ILE A N 1
ATOM 2143 C CA . ILE A 1 271 ? 59.911 10.321 -79.802 1.00 61.84 271 ILE A CA 1
ATOM 2144 C C . ILE A 1 271 ? 59.448 9.804 -78.444 1.00 61.84 271 ILE A C 1
ATOM 2146 O O . ILE A 1 271 ? 58.421 9.138 -78.351 1.00 61.84 271 ILE A O 1
ATOM 2150 N N . TYR A 1 272 ? 60.214 10.098 -77.397 1.00 55.84 272 TYR A N 1
ATOM 2151 C CA . TYR A 1 272 ? 59.760 9.850 -76.034 1.00 55.84 272 TYR A CA 1
ATOM 2152 C C . TYR A 1 272 ? 58.676 10.873 -75.665 1.00 55.84 272 TYR A C 1
ATOM 2154 O O . TYR A 1 272 ? 58.885 12.073 -75.876 1.00 55.84 272 TYR A O 1
ATOM 2162 N N . PRO A 1 273 ? 57.530 10.441 -75.110 1.00 64.81 273 PRO A N 1
ATOM 2163 C CA . PRO A 1 273 ? 56.578 11.349 -74.480 1.00 64.81 273 PRO A CA 1
ATOM 2164 C C . PRO A 1 273 ? 57.264 12.137 -73.355 1.00 64.81 273 PRO A C 1
ATOM 2166 O O . PRO A 1 273 ? 58.110 11.585 -72.645 1.00 64.81 273 PRO A O 1
ATOM 2169 N N . ALA A 1 274 ? 56.898 13.411 -73.182 1.00 66.75 274 ALA A N 1
ATOM 2170 C CA . ALA A 1 274 ? 57.504 14.306 -72.188 1.00 66.75 274 ALA A CA 1
ATOM 2171 C C . ALA A 1 274 ? 57.484 13.706 -70.768 1.00 66.75 274 ALA A C 1
ATOM 2173 O O . ALA A 1 274 ? 58.480 13.767 -70.054 1.00 66.75 274 ALA A O 1
ATOM 2174 N N . ASP A 1 275 ? 56.400 13.018 -70.427 1.00 62.69 275 ASP A N 1
ATOM 2175 C CA . ASP A 1 275 ? 56.140 12.401 -69.126 1.00 62.69 275 ASP A CA 1
ATOM 2176 C C . ASP A 1 275 ? 57.169 11.298 -68.776 1.00 62.69 275 ASP A C 1
ATOM 2178 O O . ASP A 1 275 ? 57.536 11.110 -67.616 1.00 62.69 275 ASP A O 1
ATOM 2182 N N . VAL A 1 276 ? 57.689 10.580 -69.783 1.00 62.19 276 VAL A N 1
ATOM 2183 C CA . VAL A 1 276 ? 58.732 9.547 -69.609 1.00 62.19 276 VAL A CA 1
ATOM 2184 C C . VAL A 1 276 ? 60.104 10.188 -69.394 1.00 62.19 276 VAL A C 1
ATOM 2186 O O . VAL A 1 276 ? 60.905 9.685 -68.606 1.00 62.19 276 VAL A O 1
ATOM 2189 N N . LEU A 1 277 ? 60.373 11.313 -70.063 1.00 67.75 277 LEU A N 1
ATOM 2190 C CA . LEU A 1 277 ? 61.594 12.094 -69.851 1.00 67.75 277 LEU A CA 1
ATOM 2191 C C . LEU A 1 277 ? 61.607 12.731 -68.454 1.00 67.75 277 LEU A C 1
ATOM 2193 O O . LEU A 1 277 ? 62.654 12.761 -67.811 1.00 67.75 277 LEU A O 1
ATOM 2197 N N . GLU A 1 278 ? 60.447 13.170 -67.961 1.00 65.88 278 GLU A N 1
ATOM 2198 C CA . GLU A 1 278 ? 60.273 13.717 -66.613 1.00 65.88 278 GLU A CA 1
ATOM 2199 C C . GLU A 1 278 ? 60.430 12.637 -65.527 1.00 65.88 278 GLU A C 1
ATOM 2201 O O . GLU A 1 278 ? 61.148 12.852 -64.552 1.00 65.88 278 GLU A O 1
ATOM 2206 N N . MET A 1 279 ? 59.879 11.431 -65.724 1.00 64.50 279 MET A N 1
ATOM 2207 C CA . MET A 1 279 ? 60.109 10.296 -64.816 1.00 64.50 279 MET A CA 1
ATOM 2208 C C . MET A 1 279 ? 61.582 9.860 -64.747 1.00 64.50 279 MET A C 1
ATOM 2210 O O . MET A 1 279 ? 62.090 9.607 -63.656 1.00 64.50 279 MET A O 1
ATOM 2214 N N . LEU A 1 280 ? 62.281 9.779 -65.886 1.00 59.94 280 LEU A N 1
ATOM 2215 C CA . LEU A 1 280 ? 63.708 9.417 -65.925 1.00 59.94 280 LEU A CA 1
ATOM 2216 C C . LEU A 1 280 ? 64.603 10.500 -65.299 1.00 59.94 280 LEU A C 1
ATOM 2218 O O . LEU A 1 280 ? 65.662 10.187 -64.751 1.00 59.94 280 LEU A O 1
ATOM 2222 N N . ALA A 1 281 ? 64.179 11.766 -65.356 1.00 58.72 281 ALA A N 1
ATOM 2223 C CA . ALA A 1 281 ? 64.822 12.859 -64.633 1.00 58.72 281 ALA A CA 1
ATOM 2224 C C . ALA A 1 281 ? 64.542 12.787 -63.119 1.00 58.72 281 ALA A C 1
ATOM 2226 O O . ALA A 1 281 ? 65.457 12.996 -62.329 1.00 58.72 281 ALA A O 1
ATOM 2227 N N . ALA A 1 282 ? 63.324 12.417 -62.709 1.00 56.12 282 ALA A N 1
ATOM 2228 C CA . ALA A 1 282 ? 62.945 12.262 -61.303 1.00 56.12 282 ALA A CA 1
ATOM 2229 C C . ALA A 1 282 ? 63.581 11.029 -60.626 1.00 56.12 282 ALA A C 1
ATOM 2231 O O . ALA A 1 282 ? 63.869 11.069 -59.434 1.00 56.12 282 ALA A O 1
ATOM 2232 N N . GLU A 1 283 ? 63.876 9.946 -61.359 1.00 48.91 283 GLU A N 1
ATOM 2233 C CA . GLU A 1 283 ? 64.572 8.761 -60.817 1.00 48.91 283 GLU A CA 1
ATOM 2234 C C . GLU A 1 283 ? 66.037 9.060 -60.433 1.00 48.91 283 GLU A C 1
ATOM 2236 O O . GLU A 1 283 ? 66.592 8.431 -59.530 1.00 48.91 283 GLU A O 1
ATOM 2241 N N . LYS A 1 284 ? 66.653 10.087 -61.042 1.00 53.09 284 LYS A N 1
ATOM 2242 C CA . LYS A 1 284 ? 67.959 10.628 -60.618 1.00 53.09 284 LYS A CA 1
ATOM 2243 C C . LYS A 1 284 ? 67.886 11.391 -59.286 1.00 53.09 284 LYS A C 1
ATOM 2245 O O . LYS A 1 284 ? 68.923 11.559 -58.650 1.00 53.09 284 LYS A O 1
ATOM 2250 N N . GLU A 1 285 ? 66.689 11.794 -58.854 1.00 48.31 285 GLU A N 1
ATOM 2251 C CA . GLU A 1 285 ? 66.400 12.453 -57.570 1.00 48.31 285 GLU A CA 1
ATOM 2252 C C . GLU A 1 285 ? 65.466 11.613 -56.676 1.00 48.31 285 GLU A C 1
ATOM 2254 O O . GLU A 1 285 ? 64.711 12.139 -55.855 1.00 48.31 285 GLU A O 1
ATOM 2259 N N . GLY A 1 286 ? 65.507 10.282 -56.798 1.00 42.94 286 GLY A N 1
ATOM 2260 C CA . GLY A 1 286 ? 64.812 9.410 -55.853 1.00 42.94 286 GLY A CA 1
ATOM 2261 C C . GLY A 1 286 ? 65.297 9.660 -54.411 1.00 42.94 286 GLY A C 1
ATOM 2262 O O . GLY A 1 286 ? 66.500 9.842 -54.195 1.00 42.94 286 GLY A O 1
ATOM 2263 N N . PRO A 1 287 ? 64.411 9.665 -53.394 1.00 41.12 287 PRO A N 1
ATOM 2264 C CA . PRO A 1 287 ? 64.832 9.859 -52.014 1.00 41.12 287 PRO A CA 1
ATOM 2265 C C . PRO A 1 287 ? 65.786 8.731 -51.606 1.00 41.12 287 PRO A C 1
ATOM 2267 O O . PRO A 1 287 ? 65.409 7.560 -51.576 1.00 41.12 287 PRO A O 1
ATOM 2270 N N . SER A 1 288 ? 67.029 9.096 -51.277 1.00 40.22 288 SER A N 1
ATOM 2271 C CA . SER A 1 288 ? 67.976 8.211 -50.596 1.00 40.22 288 SER A CA 1
ATOM 2272 C C . SER A 1 288 ? 67.317 7.643 -49.341 1.00 40.22 288 SER A C 1
ATOM 2274 O O . SER A 1 288 ? 67.069 8.362 -48.373 1.00 40.22 288 SER A O 1
ATOM 2276 N N . THR A 1 289 ? 67.047 6.340 -49.335 1.00 38.38 289 THR A N 1
ATOM 2277 C CA . THR A 1 289 ? 66.701 5.612 -48.117 1.00 38.38 289 THR A CA 1
ATOM 2278 C C . THR A 1 289 ? 67.961 5.469 -47.270 1.00 38.38 289 THR A C 1
ATOM 2280 O O . THR A 1 289 ? 68.720 4.510 -47.412 1.00 38.38 289 THR A O 1
ATOM 2283 N N . SER A 1 290 ? 68.208 6.438 -46.395 1.00 47.06 290 SER A N 1
ATOM 2284 C CA . SER A 1 290 ? 69.130 6.264 -45.275 1.00 47.06 290 SER A CA 1
ATOM 2285 C C . SER A 1 290 ? 68.540 5.246 -44.296 1.00 47.06 290 SER A C 1
ATOM 2287 O O . SER A 1 290 ? 67.357 5.315 -43.959 1.00 47.06 290 SER A O 1
ATOM 2289 N N . ALA A 1 291 ? 69.359 4.300 -43.833 1.00 42.06 291 ALA A N 1
ATOM 2290 C CA . ALA A 1 291 ? 68.981 3.363 -42.779 1.00 42.06 291 ALA A CA 1
ATOM 2291 C C . ALA A 1 291 ? 68.580 4.123 -41.495 1.00 42.06 291 ALA A C 1
ATOM 2293 O O . ALA A 1 291 ? 69.230 5.117 -41.156 1.00 42.06 291 ALA A O 1
ATOM 2294 N N . PRO A 1 292 ? 67.542 3.685 -40.757 1.00 40.94 292 PRO A N 1
ATOM 2295 C CA . PRO A 1 292 ? 67.147 4.355 -39.527 1.00 40.94 292 PRO A CA 1
ATOM 2296 C C . PRO A 1 292 ? 68.228 4.171 -38.453 1.00 40.94 292 PRO A C 1
ATOM 2298 O O . PRO A 1 292 ? 68.610 3.051 -38.113 1.00 40.94 292 PRO A O 1
ATOM 2301 N N . GLY A 1 293 ? 68.715 5.290 -37.911 1.00 40.19 293 GLY A N 1
ATOM 2302 C CA . GLY A 1 293 ? 69.521 5.306 -36.696 1.00 40.19 293 GLY A CA 1
ATOM 2303 C C . GLY A 1 293 ? 68.710 4.768 -35.518 1.00 40.19 293 GLY A C 1
ATOM 2304 O O . GLY A 1 293 ? 67.519 5.043 -35.391 1.00 40.19 293 GLY A O 1
ATOM 2305 N N . ALA A 1 294 ? 69.356 3.976 -34.665 1.00 45.66 294 ALA A N 1
ATOM 2306 C CA . ALA A 1 294 ? 68.753 3.305 -33.522 1.00 45.66 294 ALA A CA 1
ATOM 2307 C C . ALA A 1 294 ? 68.344 4.289 -32.412 1.00 45.66 294 ALA A C 1
ATOM 2309 O O . ALA A 1 294 ? 68.968 4.334 -31.359 1.00 45.66 294 ALA A O 1
ATOM 2310 N N . THR A 1 295 ? 67.312 5.103 -32.615 1.00 52.25 295 THR A N 1
ATOM 2311 C CA . THR A 1 295 ? 66.582 5.788 -31.540 1.00 52.25 295 THR A CA 1
ATOM 2312 C C . THR A 1 295 ? 65.195 6.169 -32.055 1.00 52.25 295 THR A C 1
ATOM 2314 O O . THR A 1 295 ? 65.079 6.720 -33.142 1.00 52.25 295 THR A O 1
ATOM 2317 N N . ALA A 1 296 ? 64.169 5.912 -31.239 1.00 39.50 296 ALA A N 1
ATOM 2318 C CA . ALA A 1 296 ? 62.744 6.191 -31.453 1.00 39.50 296 ALA A CA 1
ATOM 2319 C C . ALA A 1 296 ? 61.930 5.089 -32.160 1.00 39.50 296 ALA A C 1
ATOM 2321 O O . ALA A 1 296 ? 61.376 5.267 -33.240 1.00 39.50 296 ALA A O 1
ATOM 2322 N N . ILE A 1 297 ? 61.762 3.964 -31.457 1.00 38.81 297 ILE A N 1
ATOM 2323 C CA . ILE A 1 297 ? 60.536 3.165 -31.544 1.00 38.81 297 ILE A CA 1
ATOM 2324 C C . ILE A 1 297 ? 59.770 3.408 -30.241 1.00 38.81 297 ILE A C 1
ATOM 2326 O O . ILE A 1 297 ? 60.151 2.887 -29.196 1.00 38.81 297 ILE A O 1
ATOM 2330 N N . THR A 1 298 ? 58.684 4.176 -30.309 1.00 39.31 298 THR A N 1
ATOM 2331 C CA . THR A 1 298 ? 57.622 4.130 -29.298 1.00 39.31 298 THR A CA 1
ATOM 2332 C C . THR A 1 298 ? 56.321 3.809 -30.027 1.00 39.31 298 THR A C 1
ATOM 2334 O O . THR A 1 298 ? 55.853 4.640 -30.807 1.00 39.31 298 THR A O 1
ATOM 2337 N N . PRO A 1 299 ? 55.717 2.628 -29.825 1.00 37.34 299 PRO A N 1
ATOM 2338 C CA . PRO A 1 299 ? 54.395 2.339 -30.356 1.00 37.34 299 PRO A CA 1
ATOM 2339 C C . PRO A 1 299 ? 53.344 3.012 -29.466 1.00 37.34 299 PRO A C 1
ATOM 2341 O O . PRO A 1 299 ? 53.134 2.607 -28.324 1.00 37.34 299 PRO A O 1
ATOM 2344 N N . ALA A 1 300 ? 52.663 4.032 -29.986 1.00 35.62 300 ALA A N 1
ATOM 2345 C CA . ALA A 1 300 ? 51.397 4.488 -29.427 1.00 35.62 300 ALA A CA 1
ATOM 2346 C C . ALA A 1 300 ? 50.289 3.553 -29.931 1.00 35.62 300 ALA A C 1
ATOM 2348 O O . ALA A 1 300 ? 49.674 3.793 -30.967 1.00 35.62 300 ALA A O 1
ATOM 2349 N N . ALA A 1 301 ? 50.067 2.458 -29.207 1.00 36.84 301 ALA A N 1
ATOM 2350 C CA . ALA A 1 301 ? 48.904 1.602 -29.374 1.00 36.84 301 ALA A CA 1
ATOM 2351 C C . ALA A 1 301 ? 48.136 1.570 -28.051 1.00 36.84 301 ALA A C 1
ATOM 2353 O O . ALA A 1 301 ? 48.575 0.942 -27.096 1.00 36.84 301 ALA A O 1
ATOM 2354 N N . ASN A 1 302 ? 46.988 2.244 -28.008 1.00 35.91 302 ASN A N 1
ATOM 2355 C CA . ASN A 1 302 ? 45.901 1.915 -27.091 1.00 35.91 302 ASN A CA 1
ATOM 2356 C C . ASN A 1 302 ? 44.575 2.027 -27.862 1.00 35.91 302 ASN A C 1
ATOM 2358 O O . ASN A 1 302 ? 44.305 3.088 -28.430 1.00 35.91 302 ASN A O 1
ATOM 2362 N N . PRO A 1 303 ? 43.742 0.973 -27.896 1.00 40.50 303 PRO A N 1
ATOM 2363 C CA . PRO A 1 303 ? 42.350 1.068 -28.325 1.00 40.50 303 PRO A CA 1
ATOM 2364 C C . PRO A 1 303 ? 41.468 1.578 -27.164 1.00 40.50 303 PRO A C 1
ATOM 2366 O O . PRO A 1 303 ? 41.772 1.298 -26.001 1.00 40.50 303 PRO A O 1
ATOM 2369 N N . PRO A 1 304 ? 40.362 2.305 -27.423 1.00 44.41 304 PRO A N 1
ATOM 2370 C CA . PRO A 1 304 ? 39.474 2.752 -26.363 1.00 44.41 304 PRO A CA 1
ATOM 2371 C C . PRO A 1 304 ? 38.475 1.643 -26.025 1.00 44.41 304 PRO A C 1
ATOM 2373 O O . PRO A 1 304 ? 37.699 1.211 -26.875 1.00 44.41 304 PRO A O 1
ATOM 2376 N N . GLY A 1 305 ? 38.463 1.219 -24.764 1.00 35.12 305 GLY A N 1
ATOM 2377 C CA . GLY A 1 305 ? 37.363 0.436 -24.213 1.00 35.12 305 GLY A CA 1
ATOM 2378 C C . GLY A 1 305 ? 37.819 -0.743 -23.376 1.00 35.12 305 GLY A C 1
ATOM 2379 O O . GLY A 1 305 ? 37.791 -1.874 -23.843 1.00 35.12 305 GLY A O 1
ATOM 2380 N N . GLN A 1 306 ? 38.153 -0.486 -22.114 1.00 33.41 306 GLN A N 1
ATOM 2381 C CA . GLN A 1 306 ? 37.851 -1.430 -21.047 1.00 33.41 306 GLN A CA 1
ATOM 2382 C C . GLN A 1 306 ? 37.640 -0.672 -19.735 1.00 33.41 306 GLN A C 1
ATOM 2384 O O . GLN A 1 306 ? 38.359 0.255 -19.378 1.00 33.41 306 GLN A O 1
ATOM 2389 N N . THR A 1 307 ? 36.537 -1.042 -19.111 1.00 35.72 307 THR A N 1
ATOM 2390 C CA . THR A 1 307 ? 35.906 -0.542 -17.898 1.00 35.72 307 THR A CA 1
ATOM 2391 C C . THR A 1 307 ? 36.838 -0.579 -16.689 1.00 35.72 307 THR A C 1
ATOM 2393 O O . THR A 1 307 ? 37.332 -1.645 -16.330 1.00 35.72 307 THR A O 1
ATOM 2396 N N . SER A 1 308 ? 37.011 0.557 -16.011 1.00 33.50 308 SER A N 1
ATOM 2397 C CA . SER A 1 308 ? 37.553 0.580 -14.651 1.00 33.50 308 SER A CA 1
ATOM 2398 C C . SER A 1 308 ? 36.451 0.197 -13.662 1.00 33.50 308 SER A C 1
ATOM 2400 O O . SER A 1 308 ? 35.564 1.000 -13.374 1.00 33.50 308 SER A O 1
ATOM 2402 N N . GLU A 1 309 ? 36.508 -1.029 -13.147 1.00 38.75 309 GLU A N 1
ATOM 2403 C CA . GLU A 1 309 ? 35.863 -1.387 -11.881 1.00 38.75 309 GLU A CA 1
ATOM 2404 C C . GLU A 1 309 ? 36.630 -0.762 -10.694 1.00 38.75 309 GLU A C 1
ATOM 2406 O O . GLU A 1 309 ? 37.840 -0.528 -10.794 1.00 38.75 309 GLU A O 1
ATOM 2411 N N . PRO A 1 310 ? 35.967 -0.475 -9.557 1.00 36.97 310 PRO A N 1
ATOM 2412 C CA . PRO A 1 310 ? 36.583 0.222 -8.436 1.00 36.97 310 PRO A CA 1
ATOM 2413 C C . PRO A 1 310 ? 37.387 -0.743 -7.559 1.00 36.97 310 PRO A C 1
ATOM 2415 O O . PRO A 1 310 ? 36.828 -1.661 -6.957 1.00 36.97 310 PRO A O 1
ATOM 2418 N N . GLN A 1 311 ? 38.693 -0.501 -7.416 1.00 32.19 311 GLN A N 1
ATOM 2419 C CA . GLN A 1 311 ? 39.490 -1.189 -6.402 1.00 32.19 311 GLN A CA 1
ATOM 2420 C C . GLN A 1 311 ? 39.326 -0.535 -5.028 1.00 32.19 311 GLN A C 1
ATOM 2422 O O . GLN A 1 311 ? 39.663 0.623 -4.788 1.00 32.19 311 GLN A O 1
ATOM 2427 N N . VAL A 1 312 ? 38.797 -1.361 -4.132 1.00 39.38 312 VAL A N 1
ATOM 2428 C CA . VAL A 1 312 ? 38.713 -1.228 -2.683 1.00 39.38 312 VAL A CA 1
ATOM 2429 C C . VAL A 1 312 ? 40.110 -1.037 -2.088 1.00 39.38 312 VAL A C 1
ATOM 2431 O O . VAL A 1 312 ? 40.947 -1.934 -2.159 1.00 39.38 312 VAL A O 1
ATOM 2434 N N . ILE A 1 313 ? 40.346 0.102 -1.437 1.00 37.22 313 ILE A N 1
ATOM 2435 C CA . ILE A 1 313 ? 41.505 0.292 -0.559 1.00 37.22 313 ILE A CA 1
ATOM 2436 C C . ILE A 1 313 ? 41.084 -0.086 0.863 1.00 37.22 313 ILE A C 1
ATOM 2438 O O . ILE A 1 313 ? 40.226 0.551 1.473 1.00 37.22 313 ILE A O 1
ATOM 2442 N N . ARG A 1 314 ? 41.697 -1.153 1.379 1.00 34.16 314 ARG A N 1
ATOM 2443 C CA . ARG A 1 314 ? 41.630 -1.575 2.783 1.00 34.16 314 ARG A CA 1
ATOM 2444 C C . ARG A 1 314 ? 42.700 -0.807 3.588 1.00 34.16 314 ARG A C 1
ATOM 2446 O O . ARG A 1 314 ? 43.794 -0.609 3.062 1.00 34.16 314 ARG A O 1
ATOM 2453 N N . PRO A 1 315 ? 42.418 -0.371 4.829 1.00 40.31 315 PRO A N 1
ATOM 2454 C CA . PRO A 1 315 ? 43.296 0.520 5.588 1.00 40.31 315 PRO A CA 1
ATOM 2455 C C . PRO A 1 315 ? 44.403 -0.237 6.338 1.00 40.31 315 PRO A C 1
ATOM 2457 O O . PRO A 1 315 ? 44.191 -1.363 6.793 1.00 40.31 315 PRO A O 1
ATOM 2460 N N . SER A 1 316 ? 45.562 0.407 6.514 1.00 34.62 316 SER A N 1
ATOM 2461 C CA . SER A 1 316 ? 46.626 -0.066 7.412 1.00 34.62 316 SER A CA 1
ATOM 2462 C C . SER A 1 316 ? 46.424 0.444 8.851 1.00 34.62 316 SER A C 1
ATOM 2464 O O . SER A 1 316 ? 45.908 1.550 9.027 1.00 34.62 316 SER A O 1
ATOM 2466 N N . PRO A 1 317 ? 46.823 -0.324 9.885 1.00 39.25 317 PRO A N 1
ATOM 2467 C CA . PRO A 1 317 ? 46.482 -0.049 11.277 1.00 39.25 317 PRO A CA 1
ATOM 2468 C C . PRO A 1 317 ? 47.622 0.599 12.085 1.00 39.25 317 PRO A C 1
ATOM 2470 O O . PRO A 1 317 ? 48.763 0.155 12.019 1.00 39.25 317 PRO A O 1
ATOM 2473 N N . GLY A 1 318 ? 47.250 1.541 12.961 1.00 33.06 318 GLY A N 1
ATOM 2474 C CA . GLY A 1 318 ? 47.798 1.637 14.323 1.00 33.06 318 GLY A CA 1
ATOM 2475 C C . GLY A 1 318 ? 48.809 2.750 14.641 1.00 33.06 318 GLY A C 1
ATOM 2476 O O . GLY A 1 318 ? 49.958 2.666 14.226 1.00 33.06 318 GLY A O 1
ATOM 2477 N N . ALA A 1 319 ? 48.354 3.691 15.491 1.00 32.59 319 ALA A N 1
ATOM 2478 C CA . ALA A 1 319 ? 49.040 4.461 16.561 1.00 32.59 319 ALA A CA 1
ATOM 2479 C C . ALA A 1 319 ? 48.686 5.966 16.459 1.00 32.59 319 ALA A C 1
ATOM 2481 O O . ALA A 1 319 ? 49.175 6.643 15.568 1.00 32.59 319 ALA A O 1
ATOM 2482 N N . SER A 1 320 ? 47.668 6.501 17.148 1.00 37.31 320 SER A N 1
ATOM 2483 C CA . SER A 1 320 ? 47.431 6.687 18.600 1.00 37.31 320 SER A CA 1
ATOM 2484 C C . SER A 1 320 ? 48.118 7.925 19.196 1.00 37.31 320 SER A C 1
ATOM 2486 O O . SER A 1 320 ? 49.309 8.120 18.983 1.00 37.31 320 SER A O 1
ATOM 2488 N N . LEU A 1 321 ? 47.341 8.624 20.045 1.00 33.72 321 LEU A N 1
ATOM 2489 C CA . LEU A 1 321 ? 47.587 9.843 20.846 1.00 33.72 321 LEU A CA 1
ATOM 2490 C C . LEU A 1 321 ? 47.282 11.145 20.085 1.00 33.72 321 LEU A C 1
ATOM 2492 O O . LEU A 1 321 ? 47.843 11.385 19.028 1.00 33.72 321 LEU A O 1
ATOM 2496 N N . GLY A 1 322 ? 46.403 12.044 20.525 1.00 31.92 322 GLY A N 1
ATOM 2497 C CA . GLY A 1 322 ? 45.693 12.214 21.795 1.00 31.92 322 GLY A CA 1
ATOM 2498 C C . GLY A 1 322 ? 45.441 13.718 21.987 1.00 31.92 322 GLY A C 1
ATOM 2499 O O . GLY A 1 322 ? 46.347 14.481 21.686 1.00 31.92 322 GLY A O 1
ATOM 2500 N N . GLU A 1 323 ? 44.241 14.090 22.463 1.00 34.88 323 GLU A N 1
ATOM 2501 C CA . GLU A 1 323 ? 43.889 15.373 23.131 1.00 34.88 323 GLU A CA 1
ATOM 2502 C C . GLU A 1 323 ? 44.082 16.676 22.305 1.00 34.88 323 GLU A C 1
ATOM 2504 O O . GLU A 1 323 ? 45.062 16.873 21.612 1.00 34.88 323 GLU A O 1
ATOM 2509 N N . GLY A 1 324 ? 43.185 17.661 22.242 1.00 31.28 324 GLY A N 1
ATOM 2510 C CA . GLY A 1 324 ? 42.220 18.182 23.203 1.00 31.28 324 GLY A CA 1
ATOM 2511 C C . GLY A 1 324 ? 42.450 19.703 23.322 1.00 31.28 324 GLY A C 1
ATOM 2512 O O . GLY A 1 324 ? 43.587 20.113 23.517 1.00 31.28 324 GLY A O 1
ATOM 2513 N N . LEU A 1 325 ? 41.367 20.506 23.283 1.00 34.09 325 LEU A N 1
ATOM 2514 C CA . LEU A 1 325 ? 41.295 21.959 23.604 1.00 34.09 325 LEU A CA 1
ATOM 2515 C C . LEU A 1 325 ? 41.921 22.892 22.530 1.00 34.09 325 LEU A C 1
ATOM 2517 O O . LEU A 1 325 ? 42.898 22.536 21.898 1.00 34.09 325 LEU A O 1
ATOM 2521 N N . GLY A 1 326 ? 41.455 24.097 22.190 1.00 30.94 326 GLY A N 1
ATOM 2522 C CA . GLY A 1 326 ? 40.551 25.073 22.797 1.00 30.94 326 GLY A CA 1
ATOM 2523 C C . GLY A 1 326 ? 41.144 26.487 22.575 1.00 30.94 326 GLY A C 1
ATOM 2524 O O . GLY A 1 326 ? 42.345 26.660 22.724 1.00 30.94 326 GLY A O 1
ATOM 2525 N N . ALA A 1 327 ? 40.286 27.476 22.283 1.00 33.16 327 ALA A N 1
ATOM 2526 C CA . ALA A 1 327 ? 40.479 28.940 22.403 1.00 33.16 327 ALA A CA 1
ATOM 2527 C C . ALA A 1 327 ? 41.074 29.806 21.248 1.00 33.16 327 ALA A C 1
ATOM 2529 O O . ALA A 1 327 ? 42.238 29.740 20.871 1.00 33.16 327 ALA A O 1
ATOM 2530 N N . VAL A 1 328 ? 40.182 30.702 20.794 1.00 39.31 328 VAL A N 1
ATOM 2531 C CA . VAL A 1 328 ? 40.271 32.118 20.360 1.00 39.31 328 VAL A CA 1
ATOM 2532 C C . VAL A 1 328 ? 41.542 32.908 20.720 1.00 39.31 328 VAL A C 1
ATOM 2534 O O . VAL A 1 328 ? 41.886 32.952 21.895 1.00 39.31 328 VAL A O 1
ATOM 2537 N N . VAL A 1 329 ? 42.062 33.708 19.765 1.00 35.47 329 VAL A N 1
ATOM 2538 C CA . VAL A 1 329 ? 42.599 35.078 19.979 1.00 35.47 329 VAL A CA 1
ATOM 2539 C C . VAL A 1 329 ? 42.359 35.960 18.735 1.00 35.47 329 VAL A C 1
ATOM 2541 O O . VAL A 1 329 ? 42.621 35.554 17.607 1.00 35.47 329 VAL A O 1
ATOM 2544 N N . VAL A 1 330 ? 41.861 37.177 18.985 1.00 38.91 330 VAL A N 1
ATOM 2545 C CA . VAL A 1 330 ? 41.720 38.346 18.092 1.00 38.91 330 VAL A CA 1
ATOM 2546 C C . VAL A 1 330 ? 42.945 39.257 18.242 1.00 38.91 330 VAL A C 1
ATOM 2548 O O . VAL A 1 330 ? 43.425 39.398 19.363 1.00 38.91 330 VAL A O 1
ATOM 2551 N N . SER A 1 331 ? 43.390 39.923 17.169 1.00 38.12 331 SER A N 1
ATOM 2552 C CA . SER A 1 331 ? 44.082 41.241 17.128 1.00 38.12 331 SER A CA 1
ATOM 2553 C C . SER A 1 331 ? 44.368 41.573 15.652 1.00 38.12 331 SER A C 1
ATOM 2555 O O . SER A 1 331 ? 44.742 40.662 14.920 1.00 38.12 331 SER A O 1
ATOM 2557 N N . SER A 1 332 ? 44.217 42.776 15.099 1.00 43.41 332 SER A N 1
ATOM 2558 C CA . SER A 1 332 ? 43.750 44.100 15.533 1.00 43.41 332 SER A CA 1
ATOM 2559 C C . SER A 1 332 ? 43.122 44.785 14.318 1.00 43.41 332 SER A C 1
ATOM 2561 O O . SER A 1 332 ? 43.494 44.401 13.185 1.00 43.41 332 SER A O 1
#

Secondary structure (DSSP, 8-state):
--HHHHHHHHHHHHHHHHHHHHHHHHHHHHHHHHHHHHHHHHHHHHHHHHHHHHHHHHHHHHHHHHHHHHHHHHHHHHHHHHHHHHHHHHHHHHHHHHHHHHHHHHHHHHHHHHHHHHHHHHHHHHHHHHHHHHHHHHHHHHHHHHHHHHHHHHHHHHHHHHHHHHHHHHHHHHHHHHHHHHHHHHHHHHHHHHHHHHHHHHHHHHHHHHHHHHHHHHHHHHHHHHHHTTTTTT-SS---HHHHHHHHT--TT---HHHHHHHHHHH------HHHHHHHHHHTT----PPPPS---------S----PPPP-PPPP---------------

Sequence (332 aa):
MSAIRSFHSDRVKGLIEELNSRTALAERCTAALAELRSDFDLYRGLEEARVSSAVAHALSVEKARSEELAAKLARSEADNAAHSEAARLAQGELRIKERELQSAGAEMGLAFIARDNAVEDAKEAKKAEAVAKLEAHALQRRLDRSHEVNRHLFMDHKNLMVARVEASHKHCADLAGINSLLLDLSQRQVELRVAALKDRLADAEKLKIRYQKQVDVFSAEGYRSGWENREFENHAEVVTPDQFDDQKGVERDNYSIRHYMQQLENEIKIIYPADVLEMLAAEKEGPSTSAPGATAITPAANPPGQTSEPQVIRPSPGASLGEGLGAVVVSS

Organism: Parasponia andersonii (NCBI:txid3476)

Foldseek 3Di:
DPPVVVVVVVVVVVVVVVVVVVVVVVVVVVVVVVVVVVVVVVVVVVVVVVVVVVVVVVVVVVVVVVVVVVVVVVVVVVVVVVVVVVVVVVVVVVVVVVVVVVVVVVVVVVVVVVVVVVVVVVVVVVVVVVVVVVVVVVVVVVVVVVVVVVVVVVVVVVVVVVVVVVVVVVVVVVVVVVVVVVVVVVVVVVVVVVVVVVVVVVLVVLVVVLVLLVVLLVVLVVLVVCVVVVVPVPDPDDDPSVRSCVVSVHDDPPNPPVVSVVVSVVSNPDDDDPVVVVVVVCVVVDDPPDDDDPDDDDDPDDDDDDDDDDDDDDDDDDDDDDDDDDDDDDDD

pLDDT: mean 77.74, std 21.11, range [30.94, 98.38]